Protein AF-A0A6A3M9A7-F1 (afdb_monomer)

Secondary structure (DSSP, 8-state):
-EEE-SS-B-HHHHHHHTT--HHHHHHHTT-S-TTSPBPTTPEEEPPPP-SS--SSTTS----TT----SBSS--SEEEPPTT--HHIIIIIII---HHHHHHHHT--GGGTTSPPPTT-EEE--B-SSEEEEEEEEE--S--HHHHHHHHT--HHHHHHHSTT-----S-TT--PEEEEEEEEEEPP--TTS---S--PPP---

Sequence (205 aa):
MSCVAETITTVSAVATLNNRGICDVARANRMSDPTIPFAADTEVIIPAEVCEPDDTSCFTVVDTATTNFCLMGGPHLYYTQRNDTYRTIALERFNITLESVLTALGVEESQADVELNAGLFIKIPSCYPSQCTLQPYKFTYGTYKDLAEEFGASVGQIIAYNPTYSHSVAGTGDGPVLTLPMDCKALSDNLTDRLFPGQQSTHPK

Organism: NCBI:txid129364

Nearest PDB structures (foldseek):
  4b8v-assembly1_A  TM=5.945E-01  e=5.025E-14  Fulvia fulva
  3jc8-assembly1_Ta  TM=5.169E-01  e=4.670E+00  Myxococcus xanthus DK 1622

pLDDT: mean 89.99, std 15.04, range [32.62, 98.25]

Radius of gyration: 19.61 Å; Cα contacts (8 Å, |Δi|>4): 415; chains: 1; bounding box: 54×43×61 Å

Foldseek 3Di:
DKDFAQAFAALVRVCVVLVAALQQQCFQFQFQASRHTDHGRAIGDDDDDDPDHHHPPQAFDFDQPQAALAFFADDQKFFADFQDFLRCCARGQANHDSVSQCVQQVHDPVRRNPTDDGGDIGTTHHDPPGHWDKDWDFRQTGYLSVLCVVFVHGSRRQCRQVVPGGTASDHHRGGDTGTGTGDRDYDDPPVPPPDPDDDDDDDDD

Structure (mmCIF, N/CA/C/O backbone):
data_AF-A0A6A3M9A7-F1
#
_entry.id   AF-A0A6A3M9A7-F1
#
loop_
_atom_site.group_PDB
_atom_site.id
_atom_site.type_symbol
_atom_site.label_atom_id
_atom_site.label_alt_id
_atom_site.label_comp_id
_atom_site.label_asym_id
_atom_site.label_entity_id
_atom_site.label_seq_id
_atom_site.pdbx_PDB_ins_code
_atom_site.Cartn_x
_atom_site.Cartn_y
_atom_site.Cartn_z
_atom_site.occupancy
_atom_site.B_iso_or_equiv
_atom_site.auth_seq_id
_atom_site.auth_comp_id
_atom_site.auth_asym_id
_atom_site.auth_atom_id
_atom_site.pdbx_PDB_model_num
ATOM 1 N N . MET A 1 1 ? -18.018 -2.630 19.097 1.00 76.62 1 MET A N 1
ATOM 2 C CA . MET A 1 1 ? -18.530 -1.247 19.151 1.00 76.62 1 MET A CA 1
ATOM 3 C C . MET A 1 1 ? -18.234 -0.625 17.799 1.00 76.62 1 MET A C 1
ATOM 5 O O . MET A 1 1 ? -17.142 -0.855 17.288 1.00 76.62 1 MET A O 1
ATOM 9 N N . SER A 1 2 ? -19.176 0.100 17.212 1.00 79.88 2 SER A N 1
ATOM 10 C CA . SER A 1 2 ? -18.980 0.857 15.972 1.00 79.88 2 SER A CA 1
ATOM 11 C C . SER A 1 2 ? -19.557 2.262 16.136 1.00 79.88 2 SER A C 1
ATOM 13 O O . SER A 1 2 ? -20.406 2.487 17.001 1.00 79.88 2 SER A O 1
ATOM 15 N N . CYS A 1 3 ? -19.060 3.215 15.354 1.00 83.06 3 CYS A N 1
ATOM 16 C CA . CYS A 1 3 ? -19.626 4.558 15.237 1.00 83.06 3 CYS A CA 1
ATOM 17 C C . CYS A 1 3 ? -19.848 4.906 13.762 1.00 83.06 3 CYS A C 1
ATOM 19 O O . CYS A 1 3 ? -19.330 4.225 12.885 1.00 83.06 3 CYS A O 1
ATOM 21 N N . VAL A 1 4 ? -20.624 5.951 13.479 1.00 84.56 4 VAL A N 1
ATOM 22 C CA . VAL A 1 4 ? -20.852 6.425 12.108 1.00 84.56 4 VAL A CA 1
ATOM 23 C C . VAL A 1 4 ? -20.089 7.729 11.909 1.00 84.56 4 VAL A C 1
ATOM 25 O O . VAL A 1 4 ? -20.191 8.638 12.733 1.00 84.56 4 VAL A O 1
ATOM 28 N N . ALA A 1 5 ? -19.310 7.822 10.833 1.00 80.75 5 ALA A N 1
ATOM 29 C CA . ALA A 1 5 ? -18.624 9.053 10.462 1.00 80.75 5 ALA A CA 1
ATOM 30 C C . ALA A 1 5 ? -19.633 10.062 9.887 1.00 80.75 5 ALA A C 1
ATOM 32 O O . ALA A 1 5 ? -20.052 9.937 8.744 1.00 80.75 5 ALA A O 1
ATOM 33 N N . GLU A 1 6 ? -20.027 11.078 10.658 1.00 76.69 6 GLU A N 1
ATOM 34 C CA . GLU A 1 6 ? -21.018 12.083 10.213 1.00 76.69 6 GLU A CA 1
ATOM 35 C C . GLU A 1 6 ? -20.519 12.951 9.043 1.00 76.69 6 GLU A C 1
ATOM 37 O O . GLU A 1 6 ? -21.297 13.512 8.275 1.00 76.69 6 GLU A O 1
ATOM 42 N N . THR A 1 7 ? -19.199 13.074 8.902 1.00 88.06 7 THR A N 1
ATOM 43 C CA . THR A 1 7 ? -18.521 13.777 7.808 1.00 88.06 7 THR A CA 1
ATOM 44 C C . THR A 1 7 ? -17.259 13.013 7.416 1.00 88.06 7 THR A C 1
ATOM 46 O O . THR A 1 7 ? -16.828 12.108 8.137 1.00 88.06 7 THR A O 1
ATOM 49 N N . ILE A 1 8 ? -16.637 13.383 6.289 1.00 89.38 8 ILE A N 1
ATOM 50 C CA . ILE A 1 8 ? -15.328 12.835 5.906 1.00 89.38 8 ILE A CA 1
ATOM 51 C C . ILE A 1 8 ? -14.346 13.047 7.064 1.00 89.38 8 ILE A C 1
ATOM 53 O O . ILE A 1 8 ? -14.058 14.184 7.434 1.00 89.38 8 ILE A O 1
ATOM 57 N N . THR A 1 9 ? -13.835 11.951 7.622 1.00 93.25 9 THR A N 1
ATOM 58 C CA . THR A 1 9 ? -13.029 11.963 8.850 1.00 93.25 9 THR A CA 1
ATOM 59 C C . THR A 1 9 ? -11.784 11.103 8.666 1.00 93.25 9 THR A C 1
ATOM 61 O O . THR A 1 9 ? -11.841 10.024 8.078 1.00 93.25 9 THR A O 1
ATOM 64 N N . THR A 1 10 ? -10.635 11.567 9.157 1.00 95.69 10 THR A N 1
ATOM 65 C CA . THR A 1 10 ? -9.387 10.797 9.080 1.00 95.69 10 THR A CA 1
ATOM 66 C C . THR A 1 10 ? -9.365 9.672 10.110 1.00 95.69 10 THR A C 1
ATOM 68 O O . THR A 1 10 ? -9.951 9.782 11.189 1.00 95.69 10 THR A O 1
ATOM 71 N N . VAL A 1 11 ? -8.612 8.610 9.824 1.00 96.19 11 VAL A N 1
ATOM 72 C CA . VAL A 1 11 ? -8.391 7.517 10.785 1.00 96.19 11 VAL A CA 1
ATOM 73 C C . VAL A 1 11 ? -7.784 8.045 12.088 1.00 96.19 11 VAL A C 1
ATOM 75 O O . VAL A 1 11 ? -8.215 7.654 13.169 1.00 96.19 11 VAL A O 1
ATOM 78 N N . SER A 1 12 ? -6.862 9.010 11.998 1.00 97.00 12 SER A N 1
ATOM 79 C CA . SER A 1 12 ? -6.254 9.666 13.161 1.00 97.00 12 SER A CA 1
ATOM 80 C C . SER A 1 12 ? -7.246 10.426 14.040 1.00 97.00 12 SER A C 1
ATOM 82 O O . SER A 1 12 ? -7.134 10.382 15.266 1.00 97.00 12 SER A O 1
ATOM 84 N N . ALA A 1 13 ? -8.248 11.081 13.447 1.00 96.56 13 ALA A N 1
ATOM 85 C CA . ALA A 1 13 ? -9.290 11.768 14.201 1.00 96.56 13 ALA A CA 1
ATOM 86 C C . ALA A 1 13 ? -10.205 10.765 14.917 1.00 96.56 13 ALA A C 1
ATOM 88 O O . ALA A 1 13 ? -10.515 10.957 16.093 1.00 96.56 13 ALA A O 1
ATOM 89 N N . VAL A 1 14 ? -10.576 9.663 14.250 1.00 95.88 14 VAL A N 1
ATOM 90 C CA . VAL A 1 14 ? -11.351 8.578 14.876 1.00 95.88 14 VAL A CA 1
ATOM 91 C C . VAL A 1 14 ? -10.579 7.953 16.038 1.00 95.88 14 VAL A C 1
ATOM 93 O O . VAL A 1 14 ? -11.141 7.777 17.120 1.00 95.88 14 VAL A O 1
ATOM 96 N N . ALA A 1 15 ? -9.302 7.642 15.827 1.00 96.69 15 ALA A N 1
ATOM 97 C CA . ALA A 1 15 ? -8.417 7.058 16.828 1.00 96.69 15 ALA A CA 1
ATOM 98 C C . ALA A 1 15 ? -8.309 7.960 18.070 1.00 96.69 15 ALA A C 1
ATOM 100 O O . ALA A 1 15 ? -8.620 7.525 19.179 1.00 96.69 15 ALA A O 1
ATOM 101 N N . THR A 1 16 ? -8.018 9.250 17.868 1.00 95.62 16 THR A N 1
ATOM 102 C CA . THR A 1 16 ? -7.937 10.258 18.941 1.00 95.62 16 THR A CA 1
ATOM 103 C C . THR A 1 16 ? -9.249 10.381 19.719 1.00 95.62 16 THR A C 1
ATOM 105 O O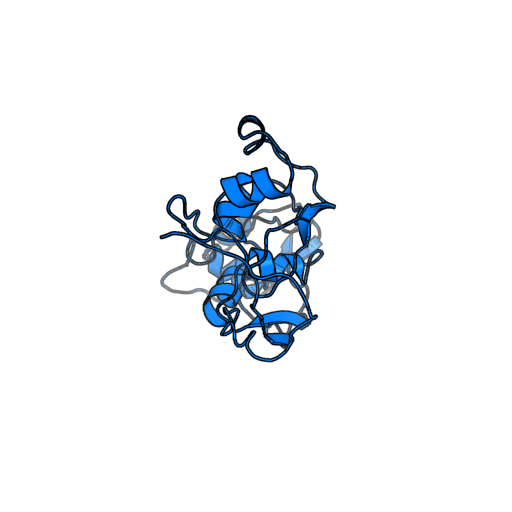 . THR A 1 16 ? -9.243 10.339 20.947 1.00 95.62 16 THR A O 1
ATOM 108 N N . LEU A 1 17 ? -10.387 10.498 19.022 1.00 94.75 17 LEU A N 1
ATOM 109 C CA . LEU A 1 17 ? -11.699 10.672 19.657 1.00 94.75 17 LEU A CA 1
ATOM 110 C C . LEU A 1 17 ? -12.082 9.481 20.547 1.00 94.75 17 LEU A C 1
ATOM 112 O O . LEU A 1 17 ? -12.779 9.652 21.545 1.00 94.75 17 LEU A O 1
ATOM 116 N N . ASN A 1 18 ? -11.626 8.281 20.187 1.00 94.19 18 ASN A N 1
ATOM 117 C CA . ASN A 1 18 ? -11.968 7.040 20.874 1.00 94.19 18 ASN A CA 1
ATOM 118 C C . ASN A 1 18 ? -10.839 6.507 21.769 1.00 94.19 18 ASN A C 1
ATOM 120 O O . ASN A 1 18 ? -10.973 5.402 22.291 1.00 94.19 18 ASN A O 1
ATOM 124 N N . ASN A 1 19 ? -9.747 7.259 21.951 1.00 94.62 19 ASN A N 1
ATOM 125 C CA . ASN A 1 19 ? -8.558 6.820 22.685 1.00 94.62 19 ASN A CA 1
ATOM 126 C C . ASN A 1 19 ? -8.043 5.451 22.187 1.00 94.62 19 ASN A C 1
ATOM 128 O O . ASN A 1 19 ? -7.979 4.476 22.940 1.00 94.62 19 ASN A O 1
ATOM 132 N N . ARG A 1 20 ? -7.788 5.345 20.879 1.00 96.88 20 ARG A N 1
ATOM 133 C CA . ARG A 1 20 ? -7.249 4.157 20.190 1.00 96.88 20 ARG A CA 1
ATOM 134 C C . ARG A 1 20 ? -6.029 4.532 19.361 1.00 96.88 20 ARG A C 1
ATOM 136 O O . ARG A 1 20 ? -5.857 5.706 19.052 1.00 96.88 20 ARG A O 1
ATOM 143 N N . GLY A 1 21 ? -5.240 3.532 18.970 1.00 98.00 21 GLY A N 1
ATOM 144 C CA . GLY A 1 21 ? -4.129 3.719 18.045 1.00 98.00 21 GLY A CA 1
ATOM 145 C C . GLY A 1 21 ? -4.622 3.822 16.605 1.00 98.00 21 GLY A C 1
ATOM 146 O O . GLY A 1 21 ? -5.607 3.176 16.228 1.00 98.00 21 GLY A O 1
ATOM 147 N N . ILE A 1 22 ? -3.954 4.627 15.780 1.00 98.25 22 ILE A N 1
ATOM 148 C CA . ILE A 1 22 ? -4.294 4.801 14.358 1.00 98.25 22 ILE A CA 1
ATOM 149 C C . ILE A 1 22 ? -4.311 3.452 13.636 1.00 98.25 22 ILE A C 1
ATOM 151 O O . ILE A 1 22 ? -5.256 3.136 12.909 1.00 98.25 22 ILE A O 1
ATOM 155 N N . CYS A 1 23 ? -3.286 2.637 13.862 1.00 98.25 23 CYS A N 1
ATOM 156 C CA . CYS A 1 23 ? -3.154 1.334 13.236 1.00 98.25 23 CYS A CA 1
ATOM 157 C C . CYS A 1 23 ? -4.117 0.306 13.817 1.00 98.25 23 CYS A C 1
ATOM 159 O O . CYS A 1 23 ? -4.587 -0.556 13.078 1.00 98.25 23 CYS A O 1
ATOM 161 N N . ASP A 1 24 ? -4.504 0.429 15.085 1.00 98.00 24 ASP A N 1
ATOM 162 C CA . ASP A 1 24 ? -5.556 -0.414 15.657 1.00 98.00 24 ASP A CA 1
ATOM 163 C C . ASP A 1 24 ? -6.894 -0.174 14.944 1.00 98.00 24 ASP A C 1
ATOM 165 O O . ASP A 1 24 ? -7.584 -1.122 14.553 1.00 98.00 24 ASP A O 1
ATOM 169 N N . VAL A 1 25 ? -7.250 1.097 14.713 1.00 97.50 25 VAL A N 1
ATOM 170 C CA . VAL A 1 25 ? -8.459 1.454 13.956 1.00 97.50 25 VAL A CA 1
ATOM 171 C C . VAL A 1 25 ? -8.339 1.001 12.501 1.00 97.50 25 VAL A C 1
ATOM 173 O O . VAL A 1 25 ? -9.265 0.373 11.982 1.00 97.50 25 VAL A O 1
ATOM 176 N N . ALA A 1 26 ? -7.207 1.257 11.841 1.00 97.94 26 ALA A N 1
ATOM 177 C CA . ALA A 1 26 ? -7.006 0.869 10.446 1.00 97.94 26 ALA A CA 1
ATOM 178 C C . ALA A 1 26 ? -7.138 -0.650 10.242 1.00 97.94 26 ALA A C 1
ATOM 180 O O . ALA A 1 26 ? -7.829 -1.097 9.321 1.00 97.94 26 ALA A O 1
ATOM 181 N N . ARG A 1 27 ? -6.554 -1.454 11.139 1.00 97.69 27 ARG A N 1
ATOM 182 C CA . ARG A 1 27 ? -6.622 -2.921 11.076 1.00 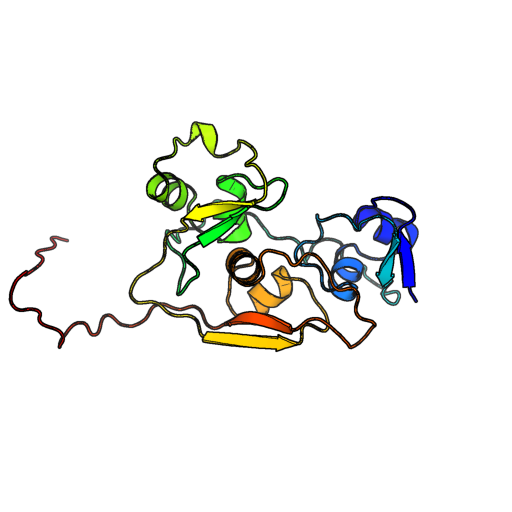97.69 27 ARG A CA 1
ATOM 183 C C . ARG A 1 27 ? -8.017 -3.466 11.326 1.00 97.69 27 ARG A C 1
ATOM 185 O O . ARG A 1 27 ? -8.457 -4.370 10.612 1.00 97.69 27 ARG A O 1
ATOM 192 N N . ALA A 1 28 ? -8.733 -2.902 12.299 1.00 96.69 28 ALA A N 1
ATOM 193 C CA . ALA A 1 28 ? -10.113 -3.285 12.584 1.00 96.69 28 ALA A CA 1
ATOM 194 C C . ALA A 1 28 ? -11.045 -3.019 11.390 1.00 96.69 28 ALA A C 1
ATOM 196 O O . ALA A 1 28 ? -11.986 -3.776 11.157 1.00 96.69 28 ALA A O 1
ATOM 197 N N . ASN A 1 29 ? -10.753 -1.979 10.603 1.00 97.31 29 ASN A N 1
ATOM 198 C CA . ASN A 1 29 ? -11.523 -1.598 9.418 1.00 97.31 29 ASN A CA 1
ATOM 199 C C . ASN A 1 29 ? -10.977 -2.193 8.109 1.00 97.31 29 ASN A C 1
ATOM 201 O O . ASN A 1 29 ? -11.541 -1.941 7.041 1.00 97.31 29 ASN A O 1
ATOM 205 N N . ARG A 1 30 ? -9.939 -3.042 8.178 1.00 97.31 30 ARG A N 1
ATOM 206 C CA . ARG A 1 30 ? -9.326 -3.704 7.015 1.00 97.31 30 ARG A CA 1
ATOM 207 C C . ARG A 1 30 ? -8.888 -2.708 5.942 1.00 97.31 30 ARG A C 1
ATOM 209 O O . ARG A 1 30 ? -9.198 -2.887 4.767 1.00 97.31 30 ARG A O 1
ATOM 216 N N . MET A 1 31 ? -8.256 -1.608 6.330 1.00 96.50 31 MET A N 1
ATOM 217 C CA . MET A 1 31 ? -7.949 -0.525 5.391 1.00 96.50 31 MET A CA 1
ATOM 218 C C . MET A 1 31 ? -6.812 -0.899 4.437 1.00 96.50 31 MET A C 1
ATOM 220 O O . MET A 1 31 ? -5.846 -1.547 4.835 1.00 96.50 31 MET A O 1
ATOM 224 N N . SER A 1 32 ? -6.895 -0.475 3.177 1.00 95.81 32 SER A N 1
ATOM 225 C CA . SER A 1 32 ? -5.756 -0.584 2.262 1.00 95.81 32 SER A CA 1
ATOM 226 C C . SER A 1 32 ? -4.614 0.330 2.691 1.00 95.81 32 SER A C 1
ATOM 228 O O . SER A 1 32 ? -3.458 -0.073 2.640 1.00 95.81 32 SER A O 1
ATOM 230 N N . ASP A 1 33 ? -4.935 1.529 3.171 1.00 94.31 33 ASP A N 1
ATOM 231 C CA . ASP A 1 33 ? -3.967 2.520 3.625 1.00 94.31 33 ASP A CA 1
ATOM 232 C C . ASP A 1 33 ? -4.584 3.375 4.752 1.00 94.31 33 ASP A C 1
ATOM 234 O O . ASP A 1 33 ? -5.690 3.898 4.573 1.00 94.31 33 ASP A O 1
ATOM 238 N N . PRO A 1 34 ? -3.910 3.531 5.910 1.00 95.00 34 PRO A N 1
ATOM 239 C CA . PRO A 1 34 ? -4.400 4.340 7.032 1.00 95.00 34 PRO A CA 1
ATOM 240 C C . PRO A 1 34 ? -4.535 5.845 6.725 1.00 95.00 34 PRO A C 1
ATOM 242 O O . PRO A 1 34 ? -5.169 6.572 7.490 1.00 95.00 34 PRO A O 1
ATOM 245 N N . THR A 1 35 ? -3.961 6.339 5.625 1.00 93.19 35 THR A N 1
ATOM 246 C CA . THR A 1 35 ? -4.090 7.739 5.183 1.00 93.19 35 THR A CA 1
ATOM 247 C C . THR A 1 35 ? -5.407 8.024 4.458 1.00 93.19 35 THR A C 1
ATOM 249 O O . THR A 1 35 ? -5.794 9.189 4.320 1.00 93.19 35 THR A O 1
ATOM 252 N N . ILE A 1 36 ? -6.129 6.989 4.014 1.00 92.69 36 ILE A N 1
ATOM 253 C CA . ILE A 1 36 ? -7.420 7.155 3.345 1.00 92.69 36 ILE A CA 1
ATOM 254 C C . ILE A 1 36 ? -8.469 7.558 4.392 1.00 92.69 36 ILE A C 1
ATOM 256 O O . ILE A 1 36 ? -8.660 6.840 5.371 1.00 92.69 36 ILE A O 1
ATOM 260 N N . PRO A 1 37 ? -9.184 8.683 4.220 1.00 93.31 37 PRO A N 1
ATOM 261 C CA . PRO A 1 37 ? -10.233 9.064 5.154 1.00 93.31 37 PRO A CA 1
ATOM 262 C C . PRO A 1 37 ? -11.471 8.173 4.997 1.00 93.31 37 PRO A C 1
ATOM 264 O O . PRO A 1 37 ? -11.787 7.710 3.898 1.00 93.31 37 PRO A O 1
ATOM 267 N N . PHE A 1 38 ? -12.222 8.008 6.084 1.00 93.44 38 PHE A N 1
ATOM 268 C CA . PHE A 1 38 ? -13.569 7.454 6.021 1.00 93.44 38 PHE A CA 1
ATOM 269 C C . PHE A 1 38 ? -14.490 8.438 5.300 1.00 93.44 38 PHE A C 1
ATOM 271 O O . PHE A 1 38 ? -14.395 9.654 5.498 1.00 93.44 38 PHE A O 1
ATOM 278 N N . ALA A 1 39 ? -15.370 7.914 4.448 1.00 91.12 39 ALA A N 1
ATOM 279 C CA . ALA A 1 39 ? -16.407 8.723 3.829 1.00 91.12 39 ALA A CA 1
ATOM 280 C C . ALA A 1 39 ? -17.465 9.115 4.873 1.00 91.12 39 ALA A C 1
ATOM 282 O O . ALA A 1 39 ? -17.532 8.541 5.961 1.00 91.12 39 ALA A O 1
ATOM 283 N N . ALA A 1 40 ? -18.296 10.101 4.534 1.00 88.88 40 ALA A N 1
ATOM 284 C CA . ALA A 1 40 ? -19.490 10.367 5.325 1.00 88.88 40 ALA A CA 1
ATOM 285 C C . ALA A 1 40 ? -20.404 9.129 5.327 1.00 88.88 40 ALA A C 1
ATOM 287 O O . ALA A 1 40 ? -20.448 8.381 4.349 1.00 88.88 40 ALA A O 1
ATOM 288 N N . ASP A 1 41 ? -21.105 8.928 6.436 1.00 87.62 41 ASP A N 1
ATOM 289 C CA . ASP A 1 41 ? -22.013 7.816 6.714 1.00 87.62 41 ASP A CA 1
ATOM 290 C C . ASP A 1 41 ? -21.351 6.423 6.725 1.00 87.62 41 ASP A C 1
ATOM 292 O O . ASP A 1 41 ? -22.038 5.401 6.749 1.00 87.62 41 ASP A O 1
ATOM 296 N N . THR A 1 42 ? -20.015 6.349 6.756 1.00 89.75 42 THR A N 1
ATOM 297 C CA . THR A 1 42 ? -19.297 5.084 6.949 1.00 89.75 42 THR A CA 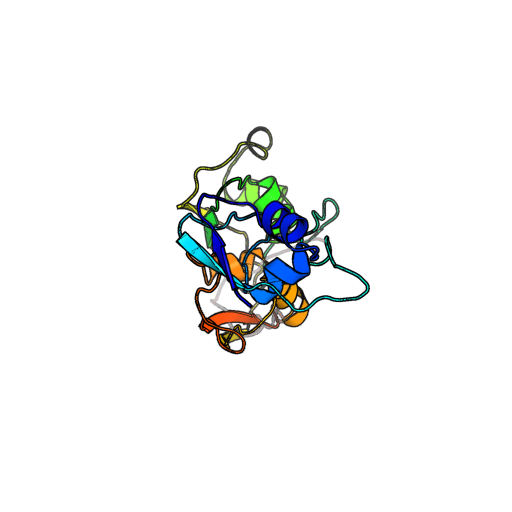1
ATOM 298 C C . THR A 1 42 ? -19.449 4.603 8.392 1.00 89.75 42 THR A C 1
ATOM 300 O O . THR A 1 42 ? -19.124 5.330 9.333 1.00 89.75 42 THR A O 1
ATOM 303 N N . GLU A 1 43 ? -19.883 3.353 8.575 1.00 92.06 43 GLU A N 1
ATOM 304 C CA . GLU A 1 43 ? -19.772 2.663 9.860 1.00 92.06 43 GLU A CA 1
ATOM 305 C C . GLU A 1 43 ? -18.310 2.269 10.104 1.00 92.06 43 GLU A C 1
ATOM 307 O O . GLU A 1 43 ? -17.727 1.475 9.366 1.00 92.06 43 GLU A O 1
ATOM 312 N N . VAL A 1 44 ? -17.717 2.841 11.147 1.00 94.75 44 VAL A N 1
ATOM 313 C CA . VAL A 1 44 ? -16.333 2.618 11.549 1.00 94.75 44 VAL A CA 1
ATOM 314 C C . VAL A 1 44 ? -16.302 1.693 12.754 1.00 94.75 44 VAL A C 1
ATOM 316 O O . VAL A 1 44 ? -16.908 1.958 13.797 1.00 94.75 44 VAL A O 1
ATOM 319 N N . ILE A 1 45 ? -15.556 0.602 12.633 1.00 95.69 45 ILE A N 1
ATOM 320 C CA . ILE A 1 45 ? -15.310 -0.314 13.740 1.00 95.69 45 ILE A CA 1
ATOM 321 C C . ILE A 1 45 ? -14.287 0.310 14.677 1.00 95.69 45 ILE A C 1
ATOM 323 O O . ILE A 1 45 ? -13.172 0.642 14.270 1.00 95.69 45 ILE A O 1
ATOM 327 N N . ILE A 1 46 ? -14.657 0.409 15.953 1.00 95.81 46 ILE A N 1
ATOM 328 C CA . ILE A 1 46 ? -13.756 0.853 17.010 1.00 95.81 46 ILE A CA 1
ATOM 329 C C . ILE A 1 46 ? -13.216 -0.389 17.728 1.00 95.81 46 ILE A C 1
ATOM 331 O O . ILE A 1 46 ? -14.008 -1.135 18.322 1.00 95.81 46 ILE A O 1
ATOM 335 N N . PRO A 1 47 ? -11.895 -0.648 17.670 1.00 94.88 47 PRO A N 1
ATOM 336 C CA . PRO A 1 47 ? -11.297 -1.797 18.337 1.00 94.88 47 PRO A CA 1
ATOM 337 C C . PRO A 1 47 ? -11.440 -1.696 19.860 1.00 94.88 47 PRO A C 1
ATOM 339 O O . PRO A 1 47 ? -11.719 -0.633 20.429 1.00 94.88 47 PRO A O 1
ATOM 342 N N . ALA A 1 48 ? -11.250 -2.830 20.535 1.00 93.31 48 ALA A N 1
ATOM 343 C CA . ALA A 1 48 ? -11.130 -2.845 21.987 1.00 93.31 48 ALA A CA 1
ATOM 344 C C . ALA A 1 48 ? -9.927 -1.999 22.438 1.00 93.31 48 ALA A C 1
ATOM 346 O O . ALA A 1 48 ? -8.983 -1.790 21.681 1.00 93.31 48 ALA A O 1
ATOM 347 N N . GLU A 1 49 ? -9.989 -1.491 23.665 1.00 92.94 49 GLU A N 1
ATOM 348 C CA . GLU A 1 49 ? -8.871 -0.758 24.256 1.00 92.94 49 GLU A CA 1
ATOM 349 C C . GLU A 1 49 ? -7.690 -1.696 24.514 1.00 92.94 49 GLU A C 1
ATOM 351 O O . GLU A 1 49 ? -7.872 -2.844 24.928 1.00 92.94 49 GLU A O 1
ATOM 356 N N . VAL A 1 50 ? -6.487 -1.188 24.268 1.00 92.81 50 VAL A N 1
ATOM 357 C CA . VAL A 1 50 ? -5.215 -1.877 24.486 1.00 92.81 50 VAL A CA 1
ATOM 358 C C . VAL A 1 50 ? -4.328 -1.003 25.366 1.00 92.81 50 VAL A C 1
ATOM 360 O O . VAL A 1 50 ? -4.493 0.214 25.394 1.00 92.81 50 VAL A O 1
ATOM 363 N N . CYS A 1 51 ? -3.391 -1.615 26.093 1.00 94.00 51 CYS A N 1
ATOM 364 C CA . CYS A 1 51 ? -2.479 -0.872 26.968 1.00 94.00 51 CYS A CA 1
ATOM 365 C C . CYS A 1 51 ? -1.524 0.036 26.183 1.00 94.00 51 CYS A C 1
ATOM 367 O O . CYS A 1 51 ? -1.194 1.117 26.654 1.00 94.00 51 CYS A O 1
ATOM 369 N N . GLU A 1 52 ? -1.102 -0.416 25.001 1.00 95.62 52 GLU A N 1
ATOM 370 C CA . GLU A 1 52 ? -0.136 0.267 24.141 1.00 95.62 52 GLU A CA 1
ATOM 371 C C . GLU A 1 52 ? -0.767 0.458 22.754 1.00 95.62 52 GLU A C 1
ATOM 373 O O . GLU A 1 52 ? -0.712 -0.459 21.930 1.00 95.62 52 GLU A O 1
ATOM 378 N N . PRO A 1 53 ? -1.441 1.596 22.514 1.00 96.69 53 PRO A N 1
ATOM 379 C CA . PRO A 1 53 ? -1.994 1.931 21.207 1.00 96.69 53 PRO A CA 1
ATOM 380 C C . PRO A 1 53 ? -0.912 2.002 20.125 1.00 96.69 53 PRO A C 1
ATOM 382 O O . PRO A 1 53 ? 0.147 2.594 20.340 1.00 96.69 53 PRO A O 1
ATOM 385 N N . ASP A 1 54 ? -1.180 1.435 18.949 1.00 98.00 54 ASP A N 1
ATOM 386 C CA . ASP A 1 54 ? -0.253 1.503 17.816 1.00 98.00 54 ASP A CA 1
ATOM 387 C C . ASP A 1 54 ? -0.667 2.584 16.816 1.00 98.00 54 ASP A C 1
ATOM 389 O O . ASP A 1 54 ? -1.708 2.490 16.163 1.00 98.00 54 ASP A O 1
ATOM 393 N N . ASP A 1 55 ? 0.193 3.586 16.655 1.00 97.75 55 ASP A N 1
ATOM 394 C CA . ASP A 1 55 ? -0.033 4.720 15.760 1.00 97.75 55 ASP A CA 1
ATOM 395 C C . ASP A 1 55 ? 0.770 4.672 14.458 1.00 97.75 55 ASP A C 1
ATOM 397 O O . ASP A 1 55 ? 0.600 5.556 13.621 1.00 97.75 55 ASP A O 1
ATOM 401 N N . THR A 1 56 ? 1.667 3.696 14.265 1.00 97.00 56 THR A N 1
ATOM 402 C CA . THR A 1 56 ? 2.690 3.807 13.203 1.00 97.00 56 THR A CA 1
ATOM 403 C C . THR A 1 56 ? 2.975 2.534 12.419 1.00 97.00 56 THR A C 1
ATOM 405 O O . THR A 1 56 ? 3.358 2.626 11.254 1.00 97.00 56 THR A O 1
ATOM 408 N N . SER A 1 57 ? 2.787 1.339 12.983 1.00 97.00 57 SER A N 1
ATOM 409 C CA . SER A 1 57 ? 3.355 0.129 12.364 1.00 97.00 57 SER A CA 1
ATOM 410 C C . SER A 1 57 ? 2.637 -0.349 11.090 1.00 97.00 57 SER A C 1
ATOM 412 O O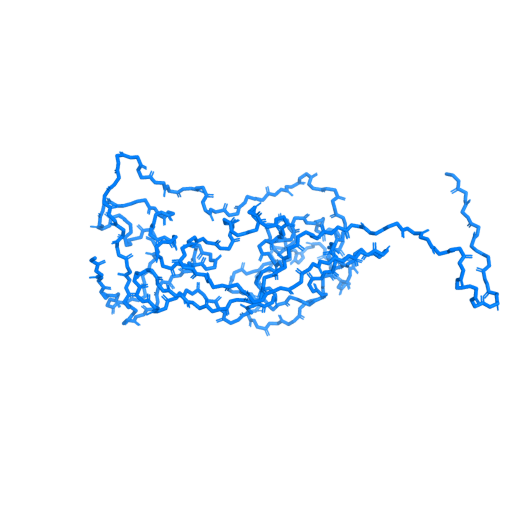 . SER A 1 57 ? 3.148 -1.211 10.374 1.00 97.00 57 SER A O 1
ATOM 414 N N . CYS A 1 58 ? 1.461 0.208 10.799 1.00 97.12 58 CYS A N 1
ATOM 415 C CA . CYS A 1 58 ? 0.659 -0.056 9.604 1.00 97.12 58 CYS A CA 1
ATOM 416 C C . CYS A 1 58 ? 0.945 0.903 8.437 1.00 97.12 58 CYS A C 1
ATOM 418 O O . CYS A 1 58 ? 0.377 0.729 7.359 1.00 97.12 58 CYS A O 1
ATOM 420 N N . PHE A 1 59 ? 1.787 1.920 8.637 1.00 95.38 59 PHE A N 1
ATOM 421 C CA . PHE A 1 59 ? 2.192 2.821 7.564 1.00 95.38 59 PHE A CA 1
ATOM 422 C C . PHE A 1 59 ? 3.315 2.194 6.739 1.00 95.38 59 PHE A C 1
ATOM 424 O O . PHE A 1 59 ? 4.216 1.537 7.265 1.00 95.38 59 PHE A O 1
ATOM 431 N N . THR A 1 60 ? 3.263 2.411 5.430 1.00 91.62 60 THR A N 1
ATOM 432 C CA . THR A 1 60 ? 4.378 2.112 4.537 1.00 91.62 60 THR A CA 1
ATOM 433 C C . THR A 1 60 ? 5.567 3.014 4.848 1.00 91.62 60 THR A C 1
ATOM 435 O O . THR A 1 60 ? 5.413 4.178 5.216 1.00 91.62 60 THR A O 1
ATOM 438 N N . VAL A 1 61 ? 6.774 2.466 4.712 1.00 88.62 61 VAL A N 1
ATOM 439 C CA . VAL A 1 61 ? 8.025 3.203 4.910 1.00 88.62 61 VAL A CA 1
ATOM 440 C C . VAL A 1 61 ? 8.669 3.421 3.550 1.00 88.62 61 VAL A C 1
ATOM 442 O O . VAL A 1 61 ? 8.788 2.488 2.759 1.00 88.62 61 VAL A O 1
ATOM 445 N N . VAL A 1 62 ? 9.094 4.654 3.283 1.00 91.88 62 VAL A N 1
ATOM 446 C CA . VAL A 1 62 ? 9.813 4.998 2.054 1.00 91.88 62 VAL A CA 1
ATOM 447 C C . VAL A 1 62 ? 11.241 4.459 2.134 1.00 91.88 62 VAL A C 1
ATOM 449 O O . VAL A 1 62 ? 12.040 4.937 2.943 1.00 91.88 62 VAL A O 1
ATOM 452 N N . ASP A 1 63 ? 11.585 3.513 1.262 1.00 91.06 63 ASP A N 1
ATOM 453 C CA . ASP A 1 63 ? 12.958 3.025 1.120 1.00 91.06 63 ASP A CA 1
ATOM 454 C C . ASP A 1 63 ? 13.684 3.774 -0.005 1.00 91.06 63 ASP A C 1
ATOM 456 O O . ASP A 1 63 ? 13.614 3.427 -1.184 1.00 91.06 63 ASP A O 1
ATOM 460 N N . THR A 1 64 ? 14.406 4.833 0.366 1.00 91.19 64 THR A N 1
ATOM 461 C CA . THR A 1 64 ? 15.223 5.614 -0.583 1.00 91.19 64 THR A CA 1
ATOM 462 C C . THR A 1 64 ? 16.520 4.915 -1.002 1.00 91.19 64 THR A C 1
ATOM 464 O O . THR A 1 64 ? 17.194 5.397 -1.910 1.00 91.19 64 THR A O 1
ATOM 467 N N . ALA A 1 65 ? 16.873 3.795 -0.364 1.00 92.56 65 ALA A N 1
ATOM 468 C CA . ALA A 1 65 ? 18.087 3.029 -0.627 1.00 92.56 65 ALA A CA 1
ATOM 469 C C . ALA A 1 65 ? 17.815 1.720 -1.389 1.00 92.56 65 ALA A C 1
ATOM 471 O O . ALA A 1 65 ? 18.748 0.944 -1.623 1.00 92.56 65 ALA A O 1
ATOM 472 N N . THR A 1 66 ? 16.564 1.470 -1.787 1.00 94.38 66 THR A N 1
ATOM 473 C CA . THR A 1 66 ? 16.194 0.274 -2.544 1.00 94.38 66 THR A CA 1
ATOM 474 C C . THR A 1 66 ? 17.003 0.150 -3.832 1.00 94.38 66 THR A C 1
ATOM 476 O O . THR A 1 66 ? 17.259 1.126 -4.539 1.00 94.38 66 THR A O 1
ATOM 479 N N . THR A 1 67 ? 17.407 -1.078 -4.150 1.00 94.81 67 THR A N 1
ATOM 480 C CA . THR A 1 67 ? 18.155 -1.413 -5.375 1.00 94.81 67 THR A CA 1
ATOM 481 C C . THR A 1 67 ? 17.336 -2.269 -6.341 1.00 94.81 67 THR A C 1
ATOM 483 O O . THR A 1 67 ? 17.797 -2.586 -7.439 1.00 94.81 67 THR A O 1
ATOM 486 N N . ASN A 1 68 ? 16.103 -2.621 -5.968 1.00 94.62 68 ASN A N 1
ATOM 487 C CA . ASN A 1 68 ? 15.199 -3.372 -6.830 1.00 94.62 68 ASN A CA 1
ATOM 488 C C . ASN A 1 68 ? 14.770 -2.481 -7.998 1.00 94.62 68 ASN A C 1
ATOM 490 O O . ASN A 1 68 ? 14.141 -1.455 -7.795 1.0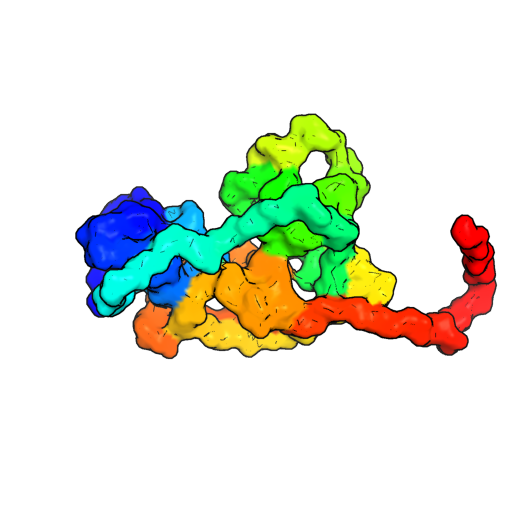0 94.62 68 ASN A O 1
ATOM 494 N N . PHE A 1 69 ? 15.073 -2.853 -9.235 1.00 95.50 69 PHE A N 1
ATOM 495 C CA . PHE A 1 69 ? 14.716 -2.056 -10.421 1.00 95.50 69 PHE A CA 1
ATOM 496 C C . PHE A 1 69 ? 13.483 -2.602 -11.159 1.00 95.50 69 PHE A C 1
ATOM 498 O O . PHE A 1 69 ? 13.110 -2.115 -12.225 1.00 95.50 69 PHE A O 1
ATOM 505 N N . CYS A 1 70 ? 12.876 -3.669 -10.645 1.00 95.19 70 CYS A N 1
ATOM 506 C CA . CYS A 1 70 ? 11.717 -4.305 -11.246 1.00 95.19 70 CYS A CA 1
ATOM 507 C C . CYS A 1 70 ? 10.915 -5.086 -10.204 1.00 95.19 70 CYS A C 1
ATOM 509 O O . CYS A 1 70 ? 11.425 -5.483 -9.158 1.00 95.19 70 CYS A O 1
ATOM 511 N N . LEU A 1 71 ? 9.646 -5.316 -10.520 1.00 95.69 71 LEU A N 1
ATOM 512 C CA . LEU A 1 71 ? 8.700 -6.054 -9.704 1.00 95.69 71 LEU A CA 1
ATOM 513 C C . LEU A 1 71 ? 8.753 -7.558 -10.003 1.00 95.69 71 LEU A C 1
ATOM 515 O O . LEU A 1 71 ? 8.662 -7.970 -11.161 1.00 95.69 71 LEU A O 1
ATOM 519 N N . MET A 1 72 ? 8.842 -8.395 -8.970 1.00 95.56 72 MET A N 1
ATOM 520 C CA . MET A 1 72 ? 8.747 -9.848 -9.138 1.00 95.56 72 MET A CA 1
ATOM 521 C C . MET A 1 72 ? 7.296 -10.270 -9.399 1.00 95.56 72 MET A C 1
ATOM 523 O O . MET A 1 72 ? 6.378 -9.878 -8.682 1.00 95.56 72 MET A O 1
ATOM 527 N N . GLY A 1 73 ? 7.090 -11.084 -10.432 1.00 93.44 73 GLY A N 1
ATOM 528 C CA . GLY A 1 73 ? 5.792 -11.553 -10.901 1.00 93.44 73 GLY A CA 1
ATOM 529 C C . GLY A 1 73 ? 4.988 -10.445 -11.576 1.00 93.44 73 GLY A C 1
ATOM 530 O O . GLY A 1 73 ? 5.090 -10.235 -12.782 1.00 93.44 73 GLY A O 1
ATOM 531 N N . GLY A 1 74 ? 4.157 -9.743 -10.811 1.00 90.88 74 GLY A N 1
ATOM 532 C CA . GLY A 1 74 ? 3.259 -8.723 -11.345 1.00 90.88 74 GLY A CA 1
ATOM 533 C C . GLY A 1 74 ? 2.333 -8.114 -10.289 1.00 90.88 74 GLY A C 1
ATOM 534 O O . GLY A 1 74 ? 2.464 -8.439 -9.106 1.00 90.88 74 GLY A O 1
ATOM 535 N N . PRO A 1 75 ? 1.387 -7.256 -10.706 1.00 93.12 75 PRO A N 1
ATOM 536 C CA . PRO A 1 75 ? 1.028 -6.967 -12.096 1.00 93.12 75 PRO A CA 1
ATOM 537 C C . PRO A 1 75 ? 1.883 -5.838 -12.704 1.00 93.12 75 PRO A C 1
ATOM 539 O O . PRO A 1 75 ? 2.544 -5.090 -11.996 1.00 93.12 75 PRO A O 1
ATOM 542 N N . HIS A 1 76 ? 1.854 -5.703 -14.035 1.00 91.69 76 HIS A N 1
ATOM 543 C CA . HIS A 1 76 ? 2.627 -4.691 -14.789 1.00 91.69 76 HIS A CA 1
ATOM 544 C C . HIS A 1 76 ? 1.937 -3.326 -14.909 1.00 91.69 76 HIS A C 1
ATOM 546 O O . HIS A 1 76 ? 2.449 -2.415 -15.560 1.00 91.69 76 HIS A O 1
ATOM 552 N N . LEU A 1 77 ? 0.751 -3.205 -14.317 1.00 93.62 77 LEU A N 1
ATOM 553 C CA . LEU A 1 77 ? -0.097 -2.024 -14.356 1.00 93.62 77 LEU A CA 1
ATOM 554 C C . LEU A 1 77 ? -0.482 -1.648 -12.935 1.00 93.62 77 LEU A C 1
ATOM 556 O O . LEU A 1 77 ? -0.888 -2.509 -12.159 1.00 93.62 77 LEU A O 1
ATOM 560 N N . TYR A 1 78 ? -0.403 -0.362 -12.632 1.00 96.12 78 TYR A N 1
ATOM 561 C CA . TYR A 1 78 ? -0.884 0.210 -11.387 1.00 96.12 78 TYR A CA 1
ATOM 562 C C . TYR A 1 78 ? -1.931 1.278 -11.690 1.00 96.12 78 TYR A C 1
ATOM 564 O O . TYR A 1 78 ? -1.779 2.057 -12.631 1.00 96.12 78 TYR A O 1
ATOM 572 N N . TYR A 1 79 ? -3.007 1.277 -10.908 1.00 94.62 79 TYR A N 1
ATOM 573 C CA . TYR A 1 79 ? -4.085 2.254 -10.992 1.00 94.62 79 TYR A CA 1
ATOM 574 C C . TYR A 1 79 ? -3.857 3.312 -9.914 1.00 94.62 79 TYR A C 1
ATOM 576 O O . TYR A 1 79 ? -3.924 2.990 -8.724 1.00 94.62 79 TYR A O 1
ATOM 584 N N . THR A 1 80 ? -3.549 4.541 -10.330 1.00 94.38 80 THR A N 1
ATOM 585 C CA . THR A 1 80 ? -3.159 5.618 -9.414 1.00 94.38 80 THR A CA 1
ATOM 586 C C . THR A 1 80 ? -4.262 5.931 -8.411 1.00 94.38 80 THR A C 1
ATOM 588 O O . THR A 1 80 ? -5.445 6.035 -8.746 1.00 94.38 80 THR A O 1
ATOM 591 N N . GLN A 1 81 ? -3.854 6.092 -7.163 1.00 91.44 81 GLN A N 1
ATOM 592 C CA . GLN A 1 81 ? -4.672 6.488 -6.032 1.00 91.44 81 GLN A CA 1
ATOM 593 C C . GLN A 1 81 ? -4.511 7.991 -5.774 1.00 91.44 81 GLN A C 1
ATOM 595 O O . GLN A 1 81 ? -3.703 8.681 -6.397 1.00 91.44 81 GLN A O 1
ATOM 600 N N . ARG A 1 82 ? -5.328 8.528 -4.866 1.00 89.00 82 ARG A N 1
ATOM 601 C CA . ARG A 1 82 ? -5.220 9.929 -4.440 1.00 89.00 82 ARG A CA 1
ATOM 602 C C . ARG A 1 82 ? -3.842 10.184 -3.813 1.00 89.00 82 ARG A C 1
ATOM 604 O O . ARG A 1 82 ? -3.382 9.351 -3.040 1.00 89.00 82 ARG A O 1
ATOM 611 N N . ASN A 1 83 ? -3.260 11.356 -4.082 1.00 90.62 83 ASN A N 1
ATOM 612 C CA . ASN A 1 83 ? -1.940 11.789 -3.602 1.00 90.62 83 ASN A CA 1
ATOM 613 C C . ASN A 1 83 ? -0.751 10.972 -4.137 1.00 90.62 83 ASN A C 1
ATOM 615 O O . ASN A 1 83 ? 0.372 11.154 -3.664 1.00 90.62 83 ASN A O 1
ATOM 619 N N . ASP A 1 84 ? -0.962 10.079 -5.106 1.00 94.94 84 ASP A N 1
ATOM 620 C CA . ASP A 1 84 ? 0.151 9.355 -5.707 1.00 94.94 84 ASP A CA 1
ATOM 621 C C . ASP A 1 84 ? 1.047 10.298 -6.517 1.00 94.94 84 ASP A C 1
ATOM 623 O O . ASP A 1 84 ? 0.596 11.193 -7.230 1.00 94.94 84 ASP A O 1
ATOM 627 N N . THR A 1 85 ? 2.342 10.027 -6.450 1.00 97.06 85 THR A N 1
ATOM 628 C CA . THR A 1 85 ? 3.403 10.603 -7.276 1.00 97.06 85 THR A CA 1
ATOM 629 C C . THR A 1 85 ? 4.235 9.444 -7.818 1.00 97.06 85 THR A C 1
ATOM 631 O O . THR A 1 85 ? 4.171 8.327 -7.295 1.00 97.06 85 THR A O 1
ATOM 634 N N . TYR A 1 86 ? 5.062 9.658 -8.843 1.00 97.62 86 TYR A N 1
ATOM 635 C CA . TYR A 1 86 ? 5.952 8.579 -9.293 1.00 97.62 86 TYR A CA 1
ATOM 636 C C . TYR A 1 86 ? 6.906 8.124 -8.180 1.00 97.62 86 TYR A C 1
ATOM 638 O O . TYR A 1 86 ? 7.211 6.934 -8.089 1.00 97.62 86 TYR A O 1
ATOM 646 N N . ARG A 1 87 ? 7.332 9.041 -7.298 1.00 97.12 87 ARG A N 1
ATOM 647 C CA . ARG A 1 87 ? 8.187 8.724 -6.148 1.00 97.12 87 ARG A CA 1
ATOM 648 C C . ARG A 1 87 ? 7.496 7.843 -5.115 1.00 97.12 87 ARG A C 1
ATOM 650 O O . ARG A 1 87 ? 8.085 6.838 -4.721 1.00 97.12 87 ARG A O 1
ATOM 657 N N . THR A 1 88 ? 6.283 8.190 -4.688 1.00 95.75 88 THR A N 1
ATOM 658 C CA . THR A 1 88 ? 5.539 7.379 -3.707 1.00 95.75 88 THR A CA 1
ATOM 659 C C . THR A 1 88 ? 5.216 6.012 -4.295 1.00 95.75 88 THR A C 1
ATOM 661 O O . THR A 1 88 ? 5.462 4.986 -3.667 1.00 95.75 88 THR A O 1
ATOM 664 N N . ILE A 1 89 ? 4.797 5.950 -5.558 1.00 96.62 89 ILE A N 1
ATOM 665 C CA . ILE A 1 89 ? 4.536 4.668 -6.208 1.00 96.62 89 ILE A CA 1
ATOM 666 C C . ILE A 1 89 ? 5.795 3.789 -6.246 1.00 96.62 89 ILE A C 1
ATOM 668 O O . ILE A 1 89 ? 5.739 2.623 -5.856 1.00 96.62 89 ILE A O 1
ATOM 672 N N . ALA A 1 90 ? 6.931 4.330 -6.685 1.00 97.06 90 ALA A N 1
ATOM 673 C CA . ALA A 1 90 ? 8.162 3.558 -6.801 1.00 97.06 90 ALA A CA 1
ATOM 674 C C . ALA A 1 90 ? 8.695 3.108 -5.431 1.00 97.06 90 ALA A C 1
ATOM 676 O O . ALA A 1 90 ? 8.797 1.909 -5.166 1.00 97.06 90 ALA A O 1
ATOM 677 N N . LEU A 1 91 ? 9.003 4.066 -4.554 1.00 96.81 91 LEU A N 1
ATOM 678 C CA . LEU A 1 91 ? 9.775 3.824 -3.333 1.00 96.81 91 LEU A CA 1
ATOM 679 C C . LEU A 1 91 ? 8.919 3.317 -2.170 1.00 96.81 91 LEU A C 1
ATOM 681 O O . LEU A 1 91 ? 9.416 2.591 -1.318 1.00 96.81 91 LEU A O 1
ATOM 685 N N . GLU A 1 92 ? 7.645 3.705 -2.121 1.00 94.81 92 GLU A N 1
ATOM 686 C CA . GLU A 1 92 ? 6.760 3.395 -0.996 1.00 94.81 92 GLU A CA 1
ATOM 687 C C . GLU A 1 92 ? 5.815 2.230 -1.312 1.00 94.81 92 GLU A C 1
ATOM 689 O O . GLU A 1 92 ? 5.669 1.308 -0.511 1.00 94.81 92 GLU A O 1
ATOM 694 N N . ARG A 1 93 ? 5.178 2.226 -2.493 1.00 95.12 93 ARG A N 1
ATOM 695 C CA . ARG A 1 93 ? 4.204 1.179 -2.853 1.00 95.12 93 ARG A CA 1
ATOM 696 C C . ARG A 1 93 ? 4.886 -0.090 -3.358 1.00 95.12 93 ARG A C 1
ATOM 698 O O . ARG A 1 93 ? 4.513 -1.195 -2.957 1.00 95.12 93 ARG A O 1
ATOM 705 N N . PHE A 1 94 ? 5.849 0.041 -4.264 1.00 96.25 94 PHE A N 1
ATOM 706 C CA . PHE A 1 94 ? 6.484 -1.110 -4.917 1.00 96.25 94 PHE A CA 1
ATOM 707 C C . PHE A 1 94 ? 7.858 -1.476 -4.368 1.00 96.25 94 PHE A C 1
ATOM 709 O O . PHE A 1 94 ? 8.310 -2.590 -4.622 1.00 96.25 94 PHE A O 1
ATOM 716 N N . ASN A 1 95 ? 8.486 -0.590 -3.593 1.00 95.56 95 ASN A N 1
ATOM 717 C CA . ASN A 1 95 ? 9.865 -0.743 -3.138 1.00 95.56 95 ASN A CA 1
ATOM 718 C C . ASN A 1 95 ? 10.823 -1.072 -4.305 1.00 95.56 95 ASN A C 1
ATOM 720 O O . ASN A 1 95 ? 11.580 -2.049 -4.266 1.00 95.56 95 ASN A O 1
ATOM 724 N N . ILE A 1 96 ? 10.736 -0.265 -5.367 1.00 96.31 96 ILE A N 1
ATOM 725 C CA . ILE A 1 96 ? 11.615 -0.298 -6.540 1.00 96.31 96 ILE A CA 1
ATOM 726 C C . ILE A 1 96 ? 12.206 1.086 -6.811 1.00 96.31 96 ILE A C 1
ATOM 728 O O . ILE A 1 96 ? 11.665 2.098 -6.371 1.00 96.31 96 ILE A O 1
ATOM 732 N N . THR A 1 97 ? 13.298 1.157 -7.569 1.00 97.38 97 THR A N 1
ATOM 733 C CA . THR A 1 97 ? 13.969 2.424 -7.860 1.00 97.38 97 THR A CA 1
ATOM 734 C C . THR A 1 97 ? 13.057 3.362 -8.647 1.00 97.38 97 THR A C 1
ATOM 736 O O . THR A 1 97 ? 12.432 2.968 -9.636 1.00 97.38 97 THR A O 1
ATOM 739 N N . LEU A 1 98 ? 13.025 4.636 -8.249 1.00 97.25 98 LEU A N 1
ATOM 740 C CA . LEU A 1 98 ? 12.314 5.684 -8.987 1.00 97.25 98 LEU A CA 1
ATOM 741 C C . LEU A 1 98 ? 12.782 5.756 -10.449 1.00 97.25 98 LEU A C 1
ATOM 743 O O . LEU A 1 98 ? 11.958 5.840 -11.356 1.00 97.25 98 LEU A O 1
ATOM 747 N N . GLU A 1 99 ? 14.092 5.648 -10.680 1.00 97.19 99 GLU A N 1
ATOM 748 C CA . GLU A 1 99 ? 14.688 5.646 -12.019 1.00 97.19 99 GLU A CA 1
ATOM 749 C C . GLU A 1 99 ? 14.075 4.571 -12.929 1.00 97.19 99 GLU A C 1
ATOM 751 O O . GLU A 1 99 ? 13.771 4.852 -14.090 1.00 97.19 99 GLU A O 1
ATOM 756 N N . SER A 1 100 ? 13.831 3.359 -12.412 1.00 96.50 100 SER A N 1
ATOM 757 C CA . SER A 1 100 ? 13.243 2.274 -13.206 1.00 96.50 100 SER A CA 1
ATOM 758 C C . SER A 1 100 ? 11.816 2.586 -13.665 1.00 96.50 100 SER A C 1
ATOM 760 O O . SER A 1 100 ? 11.456 2.296 -14.808 1.00 96.50 100 SER A O 1
ATOM 762 N N . VAL A 1 101 ? 11.018 3.227 -12.806 1.00 97.06 101 VAL A N 1
ATOM 763 C CA . VAL A 1 101 ? 9.642 3.638 -13.116 1.00 97.06 101 VAL A CA 1
ATOM 764 C C . VAL A 1 101 ? 9.641 4.782 -14.126 1.00 97.06 101 VAL A C 1
ATOM 766 O O . VAL A 1 101 ? 8.958 4.697 -15.146 1.00 97.06 101 VAL A O 1
ATOM 769 N N . LEU A 1 102 ? 10.447 5.820 -13.893 1.00 97.62 102 LEU A N 1
ATOM 770 C CA . LEU A 1 102 ? 10.559 6.969 -14.795 1.00 97.62 102 LEU A CA 1
ATOM 771 C C . LEU A 1 102 ? 11.042 6.554 -16.190 1.00 97.62 102 LEU A C 1
ATOM 773 O O . LEU A 1 102 ? 10.440 6.940 -17.192 1.00 97.62 102 LEU A O 1
ATOM 777 N N . THR A 1 103 ? 12.057 5.688 -16.258 1.00 95.88 103 THR A N 1
ATOM 778 C CA . THR A 1 103 ? 12.576 5.134 -17.517 1.00 95.88 103 THR A CA 1
ATOM 779 C C . THR A 1 103 ? 11.517 4.308 -18.244 1.00 95.88 103 THR A C 1
ATOM 781 O O . THR A 1 103 ? 11.346 4.448 -19.454 1.00 95.88 103 THR A O 1
ATOM 784 N N . ALA A 1 104 ? 10.761 3.470 -17.524 1.00 93.38 104 ALA A N 1
ATOM 785 C CA . ALA A 1 104 ? 9.699 2.656 -18.115 1.00 93.38 104 ALA A CA 1
ATOM 786 C C . ALA A 1 104 ? 8.546 3.491 -18.705 1.00 93.38 104 ALA A C 1
ATOM 788 O O . ALA A 1 104 ? 7.841 3.003 -19.594 1.00 93.38 104 ALA A O 1
ATOM 789 N N . LEU A 1 105 ? 8.359 4.720 -18.214 1.00 95.19 105 LEU A N 1
ATOM 790 C CA . LEU A 1 105 ? 7.310 5.651 -18.631 1.00 95.19 105 LEU A CA 1
ATOM 791 C C . LEU A 1 105 ? 7.800 6.749 -19.589 1.00 95.19 105 LEU A C 1
ATOM 793 O O . LEU A 1 105 ? 6.969 7.412 -20.205 1.00 95.19 105 LEU A O 1
ATOM 797 N N . GLY A 1 106 ? 9.115 6.944 -19.730 1.00 96.00 106 GLY A N 1
ATOM 798 C CA . GLY A 1 106 ? 9.685 8.059 -20.491 1.00 96.00 106 GLY A CA 1
ATOM 799 C C . GLY A 1 106 ? 9.391 9.422 -19.855 1.00 96.00 106 GLY A C 1
ATOM 800 O O . GLY A 1 106 ? 9.057 10.369 -20.564 1.00 96.00 106 GLY A O 1
ATOM 801 N N . VAL A 1 107 ? 9.452 9.501 -18.522 1.00 96.31 107 VAL A N 1
ATOM 802 C CA . VAL A 1 107 ? 9.146 10.705 -17.735 1.00 96.31 107 VAL A CA 1
ATOM 803 C C . VAL A 1 107 ? 10.424 11.272 -17.120 1.00 96.31 107 VAL A C 1
ATOM 805 O O . VAL A 1 107 ? 11.233 10.537 -16.566 1.00 96.31 107 VAL A O 1
ATOM 808 N N . GLU A 1 108 ? 10.583 12.592 -17.177 1.00 96.81 108 GLU A N 1
ATOM 809 C CA . GLU A 1 108 ? 11.713 13.300 -16.566 1.00 96.81 108 GLU A CA 1
ATOM 810 C C . GLU A 1 108 ? 11.622 13.323 -15.032 1.00 96.81 108 GLU A C 1
ATOM 812 O O . GLU A 1 108 ? 10.544 13.517 -14.466 1.00 96.81 108 GLU A O 1
ATOM 817 N N . GLU A 1 109 ? 12.765 13.246 -14.344 1.00 96.38 109 GLU A N 1
ATOM 818 C CA . GLU A 1 109 ? 12.829 13.238 -12.870 1.00 96.38 109 GLU A CA 1
ATOM 819 C C . GLU A 1 109 ? 12.185 14.472 -12.220 1.00 96.38 109 GLU A C 1
ATOM 821 O O . GLU A 1 109 ? 11.607 14.374 -11.141 1.00 96.38 109 GLU A O 1
ATOM 826 N N . SER A 1 110 ? 12.175 15.620 -12.907 1.00 97.31 110 SER A N 1
ATOM 827 C CA . SER A 1 110 ? 11.486 16.835 -12.439 1.00 97.31 110 SER A CA 1
ATOM 828 C C . SER A 1 110 ? 9.980 16.656 -12.183 1.00 97.31 110 SER A C 1
ATOM 830 O O . SER A 1 110 ? 9.379 17.484 -11.503 1.00 97.31 110 SER A O 1
ATOM 832 N N . GLN A 1 111 ? 9.365 15.602 -12.729 1.00 97.12 111 GLN A N 1
ATOM 833 C CA . GLN A 1 111 ? 7.950 15.275 -12.542 1.00 97.12 111 GLN A CA 1
ATOM 834 C C . GLN A 1 111 ? 7.715 14.242 -11.431 1.00 97.12 111 GLN A C 1
ATOM 836 O O . GLN A 1 111 ? 6.567 13.906 -11.154 1.00 97.12 111 GLN A O 1
ATOM 841 N N . ALA A 1 112 ? 8.771 13.719 -10.797 1.00 96.94 112 ALA A N 1
ATOM 842 C CA . ALA A 1 112 ? 8.669 12.589 -9.873 1.00 96.94 112 ALA A CA 1
ATOM 843 C C . ALA A 1 112 ? 7.763 12.853 -8.662 1.00 96.94 112 ALA A C 1
ATOM 845 O O . ALA A 1 112 ? 7.134 11.923 -8.158 1.00 96.94 112 ALA A O 1
ATOM 846 N N . ASP A 1 113 ? 7.707 14.111 -8.226 1.00 97.44 113 ASP A N 1
ATOM 847 C CA . ASP A 1 113 ? 6.993 14.573 -7.033 1.00 97.44 113 ASP A CA 1
ATOM 848 C C . ASP A 1 113 ? 5.701 15.339 -7.362 1.00 97.44 113 ASP A C 1
ATOM 850 O O . ASP A 1 113 ? 5.031 15.848 -6.466 1.00 97.44 113 ASP A O 1
ATOM 854 N N . VAL A 1 114 ? 5.335 15.426 -8.644 1.00 97.38 114 VAL A N 1
ATOM 855 C CA . VAL A 1 114 ? 4.065 16.022 -9.068 1.00 97.38 114 VAL A CA 1
ATOM 856 C C . VAL A 1 114 ? 2.941 15.026 -8.793 1.00 97.38 114 VAL A C 1
ATOM 858 O O . VAL A 1 114 ? 3.027 13.863 -9.192 1.00 97.38 114 VAL A O 1
ATOM 861 N N . GLU A 1 115 ? 1.887 15.487 -8.117 1.00 97.25 115 GLU A N 1
ATOM 862 C CA . GLU A 1 115 ? 0.699 14.673 -7.856 1.00 97.25 115 GLU A CA 1
ATOM 863 C C . GLU A 1 115 ? 0.044 14.244 -9.172 1.00 97.25 115 GLU A C 1
ATOM 865 O O . GLU A 1 115 ? -0.234 15.054 -10.062 1.00 97.25 115 GLU A O 1
ATOM 870 N N . LEU A 1 116 ? -0.193 12.943 -9.290 1.00 96.38 116 LEU A N 1
ATOM 871 C CA . LEU A 1 116 ? -0.877 12.336 -10.413 1.00 96.38 116 LEU A CA 1
ATOM 872 C C . LEU A 1 116 ? -2.382 12.367 -10.170 1.00 96.38 116 LEU A C 1
ATOM 874 O O . LE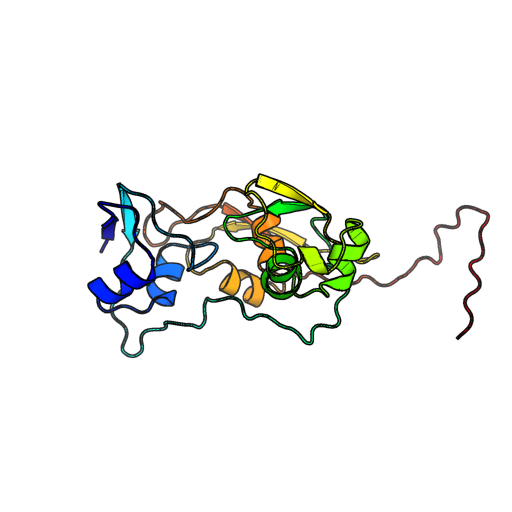U A 1 116 ? -2.864 12.158 -9.057 1.00 96.38 116 LEU A O 1
ATOM 878 N N . ASN A 1 117 ? -3.150 12.535 -11.246 1.00 94.62 117 ASN A N 1
ATOM 879 C CA . ASN A 1 117 ? -4.588 12.319 -11.162 1.00 94.62 117 ASN A CA 1
ATOM 880 C C . ASN A 1 117 ? -4.857 10.873 -10.731 1.00 94.62 117 ASN A C 1
ATOM 882 O O . ASN A 1 117 ? -4.275 9.938 -11.288 1.00 94.62 117 ASN A O 1
ATOM 886 N N . ALA A 1 118 ? -5.772 10.690 -9.781 1.00 91.44 118 ALA A N 1
ATOM 887 C CA . ALA A 1 118 ? -6.267 9.366 -9.437 1.00 91.44 118 ALA A CA 1
ATOM 888 C C . ALA A 1 118 ? -6.994 8.738 -10.639 1.00 91.44 118 ALA A C 1
ATOM 890 O O . ALA A 1 118 ? -7.711 9.410 -11.383 1.00 91.44 118 ALA A O 1
ATOM 891 N N . GLY A 1 119 ? -6.821 7.433 -10.801 1.00 91.31 119 GLY A N 1
ATOM 892 C CA . GLY A 1 119 ? -7.457 6.621 -11.827 1.00 91.31 119 GLY A CA 1
ATOM 893 C C . GLY A 1 119 ? -6.758 6.551 -13.182 1.00 91.31 119 GLY A C 1
ATOM 894 O O . GLY A 1 119 ? -7.361 6.152 -14.180 1.00 91.31 119 GLY A O 1
ATOM 895 N N . LEU A 1 120 ? -5.477 6.904 -13.226 1.00 93.38 120 LEU A N 1
ATOM 896 C CA . LEU A 1 120 ? -4.608 6.657 -14.368 1.00 93.38 120 LEU A CA 1
ATOM 897 C C . LEU A 1 120 ? -3.994 5.261 -14.270 1.00 93.38 120 LEU A C 1
ATOM 899 O O . LEU A 1 120 ? -3.649 4.792 -13.188 1.00 93.38 120 LEU A O 1
ATOM 903 N N . PHE A 1 121 ? -3.802 4.617 -15.418 1.00 93.19 121 PHE A N 1
ATOM 904 C CA . PHE A 1 121 ? -2.975 3.420 -15.498 1.00 93.19 121 PHE A CA 1
ATOM 905 C C . PHE A 1 121 ? -1.536 3.811 -15.795 1.00 93.19 121 PHE A C 1
ATOM 907 O O . PHE A 1 121 ? -1.257 4.438 -16.817 1.00 93.19 121 PHE A O 1
ATOM 914 N N . ILE A 1 122 ? -0.626 3.391 -14.927 1.00 94.62 122 ILE A N 1
ATOM 915 C CA . ILE A 1 122 ? 0.811 3.529 -15.138 1.00 94.62 122 ILE A CA 1
ATOM 916 C C . ILE A 1 122 ? 1.450 2.152 -15.259 1.00 94.62 122 ILE A C 1
ATOM 918 O O . ILE A 1 122 ? 1.026 1.178 -14.632 1.00 94.62 122 ILE A O 1
ATOM 922 N N . LYS A 1 123 ? 2.486 2.079 -16.087 1.00 94.94 123 LYS A N 1
ATOM 923 C CA . LYS A 1 123 ? 3.305 0.886 -16.246 1.00 94.94 123 LYS A CA 1
ATOM 924 C C . LYS A 1 123 ? 4.312 0.788 -15.102 1.00 94.94 123 LYS A C 1
ATOM 926 O O . LYS A 1 123 ? 5.009 1.755 -14.816 1.00 94.94 123 LYS A O 1
ATOM 931 N N . ILE A 1 124 ? 4.423 -0.396 -14.511 1.00 97.00 124 ILE A N 1
ATOM 932 C CA . ILE A 1 124 ? 5.436 -0.736 -13.504 1.00 97.00 124 ILE A CA 1
ATOM 933 C C . ILE A 1 124 ? 6.416 -1.726 -14.144 1.00 97.00 124 ILE A C 1
ATOM 935 O O . ILE A 1 124 ? 5.952 -2.639 -14.819 1.00 97.00 124 ILE A O 1
ATOM 939 N N . PRO A 1 125 ? 7.747 -1.581 -14.016 1.00 95.75 125 PRO A N 1
ATOM 940 C CA . PRO A 1 125 ? 8.695 -2.559 -14.557 1.00 95.75 125 PRO A CA 1
ATOM 941 C C . PRO A 1 125 ? 8.570 -3.914 -13.836 1.00 95.75 125 PRO A C 1
ATOM 943 O O . PRO A 1 125 ? 8.394 -3.947 -12.626 1.00 95.75 125 PRO A O 1
ATOM 946 N N . SER A 1 126 ? 8.722 -5.036 -14.555 1.00 94.00 126 SER A N 1
ATOM 947 C CA . SER A 1 126 ? 8.680 -6.404 -13.987 1.00 94.00 126 SER A CA 1
ATOM 948 C C . SER A 1 126 ? 9.934 -7.153 -14.360 1.00 94.00 126 SER A C 1
ATOM 950 O O . SER A 1 126 ? 10.451 -7.007 -15.468 1.00 94.00 126 SER A O 1
ATOM 952 N N . CYS A 1 127 ? 10.380 -7.981 -13.430 1.00 94.44 127 CYS A N 1
ATOM 953 C CA . CYS A 1 127 ? 11.512 -8.858 -13.613 1.00 94.44 127 CYS A CA 1
ATOM 954 C C . CYS A 1 127 ? 11.107 -10.065 -14.460 1.00 94.44 127 CYS A C 1
ATOM 956 O O . CYS A 1 127 ? 9.996 -10.585 -14.339 1.00 94.44 127 CYS A O 1
ATOM 958 N N . TYR A 1 128 ? 12.023 -10.561 -15.280 1.00 90.88 128 TYR A N 1
ATOM 959 C CA . TYR A 1 128 ? 11.834 -11.801 -16.019 1.00 90.88 128 TYR A CA 1
ATOM 960 C C . TYR A 1 128 ? 13.103 -12.656 -15.933 1.00 90.88 128 TYR A C 1
ATOM 962 O O . TYR A 1 128 ? 14.184 -12.097 -16.115 1.00 90.88 128 TYR A O 1
ATOM 970 N N . PRO A 1 129 ? 12.972 -13.979 -15.718 1.00 93.88 129 PRO A N 1
ATOM 971 C CA . PRO A 1 129 ? 11.750 -14.709 -15.384 1.00 93.88 129 PRO A CA 1
ATOM 972 C C . PRO A 1 129 ? 11.422 -14.566 -13.890 1.00 93.88 129 PRO A C 1
ATOM 974 O O . PRO A 1 129 ? 12.277 -14.705 -13.019 1.00 93.88 129 PRO A O 1
ATOM 977 N N . SER A 1 130 ? 10.161 -14.289 -13.570 1.00 95.19 130 SER A N 1
ATOM 978 C CA . SER A 1 130 ? 9.687 -14.196 -12.187 1.00 95.19 130 SER A CA 1
ATOM 979 C C . SER A 1 130 ? 8.204 -14.559 -12.095 1.00 95.19 130 SER A C 1
ATOM 981 O O . SER A 1 130 ? 7.501 -14.564 -13.107 1.00 95.19 130 SER A O 1
ATOM 983 N N . GLN A 1 131 ? 7.727 -14.894 -10.897 1.00 94.88 131 GLN A N 1
ATOM 984 C CA . GLN A 1 131 ? 6.318 -15.213 -10.654 1.00 94.88 131 GLN A CA 1
ATOM 985 C C . GLN A 1 131 ? 5.872 -14.799 -9.250 1.00 94.88 131 GLN A C 1
ATOM 987 O O . GLN A 1 131 ? 6.694 -14.692 -8.346 1.00 94.88 131 GLN A O 1
ATOM 992 N N . CYS A 1 132 ? 4.559 -14.663 -9.072 1.00 96.12 132 CYS A N 1
ATOM 993 C CA . CYS A 1 132 ? 3.883 -14.710 -7.776 1.00 96.12 132 CYS A CA 1
ATOM 994 C C . CYS A 1 132 ? 2.800 -15.791 -7.840 1.00 96.12 132 CYS A C 1
ATOM 996 O O . CYS A 1 132 ? 2.263 -16.074 -8.914 1.00 96.12 132 CYS A O 1
ATOM 998 N N . THR A 1 133 ? 2.421 -16.343 -6.694 1.00 96.44 133 THR A N 1
ATOM 999 C CA . THR A 1 133 ? 1.176 -17.106 -6.561 1.00 96.44 133 THR A CA 1
ATOM 1000 C C . THR A 1 133 ? 0.030 -16.129 -6.306 1.00 96.44 133 THR A C 1
ATOM 1002 O O . THR A 1 133 ? 0.153 -15.269 -5.442 1.00 96.44 133 THR A O 1
ATOM 1005 N N . LEU A 1 134 ? -1.080 -16.237 -7.043 1.00 97.25 134 LEU A N 1
ATOM 1006 C CA . LEU A 1 134 ? -2.279 -15.419 -6.816 1.00 97.25 134 LEU A CA 1
ATOM 1007 C C . LEU A 1 134 ? -3.388 -16.277 -6.219 1.00 97.25 134 LEU A C 1
ATOM 1009 O O . LEU A 1 134 ? -3.731 -17.315 -6.789 1.00 97.25 134 LEU A O 1
ATOM 1013 N N . GLN A 1 135 ? -3.967 -15.840 -5.102 1.00 95.44 135 GLN A N 1
ATOM 1014 C CA . GLN A 1 135 ? -5.064 -16.557 -4.453 1.00 95.44 135 GLN A CA 1
ATOM 1015 C C . GLN A 1 135 ? -6.150 -15.609 -3.932 1.00 95.44 135 GLN A C 1
ATOM 1017 O O . GLN A 1 135 ? -5.835 -14.517 -3.453 1.00 95.44 135 GLN A O 1
ATOM 1022 N N . PRO A 1 136 ? -7.432 -16.020 -3.984 1.00 97.38 136 PRO A N 1
ATOM 1023 C CA . PRO A 1 136 ? -8.483 -15.366 -3.220 1.00 97.38 136 PRO A CA 1
ATOM 1024 C C . PRO A 1 136 ? -8.196 -15.487 -1.718 1.00 97.38 136 PRO A C 1
ATOM 1026 O O . PRO A 1 136 ? -8.046 -16.595 -1.205 1.00 97.38 136 PRO A O 1
ATOM 1029 N N . TYR A 1 137 ? -8.159 -14.362 -1.010 1.00 97.44 137 TYR A N 1
ATOM 1030 C CA . TYR A 1 137 ? -7.899 -14.301 0.428 1.00 97.44 137 TYR A CA 1
ATOM 1031 C C . TYR A 1 137 ? -9.030 -13.573 1.152 1.00 97.44 137 TYR A C 1
ATOM 1033 O O . TYR A 1 137 ? -9.404 -12.461 0.778 1.00 97.44 137 TYR A O 1
ATOM 1041 N N . LYS A 1 138 ? -9.589 -14.192 2.196 1.00 97.25 138 LYS A N 1
ATOM 1042 C CA . LYS A 1 138 ? -10.643 -13.591 3.022 1.00 97.25 138 LYS A CA 1
ATOM 1043 C C . LYS A 1 138 ? -10.007 -12.650 4.049 1.00 97.25 138 LYS A C 1
ATOM 1045 O O . LYS A 1 138 ? -9.451 -13.104 5.042 1.00 97.25 138 LYS A O 1
ATOM 1050 N N . PHE A 1 139 ? -10.108 -11.344 3.818 1.00 97.19 139 PHE A N 1
ATOM 1051 C CA . PHE A 1 139 ? -9.412 -10.335 4.614 1.00 97.19 139 PHE A CA 1
ATOM 1052 C C . PHE A 1 139 ? -10.226 -9.895 5.831 1.00 97.19 139 PHE A C 1
ATOM 1054 O O . PHE A 1 139 ? -11.022 -8.962 5.762 1.00 97.19 139 PHE A O 1
ATOM 1061 N N . THR A 1 140 ? -10.048 -10.581 6.958 1.00 96.56 140 THR A N 1
ATOM 1062 C CA . THR A 1 140 ? -10.854 -10.354 8.169 1.00 96.56 140 THR A CA 1
ATOM 1063 C C . THR A 1 140 ? -10.264 -9.331 9.138 1.00 96.56 140 THR A C 1
ATOM 1065 O O . THR A 1 140 ? -11.017 -8.777 9.942 1.00 96.56 140 THR A O 1
ATOM 1068 N N . TYR A 1 141 ? -8.957 -9.064 9.078 1.00 96.75 141 TYR A N 1
ATOM 1069 C CA . TYR A 1 141 ? -8.255 -8.121 9.956 1.00 96.75 141 TYR A CA 1
ATOM 1070 C C . TYR A 1 141 ? -6.897 -7.729 9.363 1.00 96.75 141 TYR A C 1
ATOM 1072 O O . TYR A 1 141 ? -6.242 -8.581 8.770 1.00 96.75 141 TYR A O 1
ATOM 1080 N N . GLY A 1 142 ? -6.464 -6.482 9.559 1.00 97.19 142 GLY A N 1
ATOM 1081 C CA . GLY A 1 142 ? -5.144 -5.998 9.133 1.00 97.19 142 GLY A CA 1
ATOM 1082 C C . GLY A 1 142 ? -5.219 -4.801 8.186 1.00 97.19 142 GLY A C 1
ATOM 1083 O O . GLY A 1 142 ? -6.287 -4.248 7.947 1.00 97.19 142 GLY A O 1
ATOM 1084 N N . THR A 1 143 ? -4.088 -4.408 7.622 1.00 98.00 143 THR A N 1
ATOM 1085 C CA . THR A 1 143 ? -3.970 -3.439 6.523 1.00 98.00 143 THR A CA 1
ATOM 1086 C C . THR A 1 143 ? -3.261 -4.072 5.328 1.00 98.00 143 THR A C 1
ATOM 1088 O O . THR A 1 143 ? -2.718 -5.171 5.447 1.00 98.00 143 THR A O 1
ATOM 1091 N N . TYR A 1 144 ? -3.213 -3.411 4.165 1.00 97.62 144 TYR A N 1
ATOM 1092 C CA . TYR A 1 144 ? -2.408 -3.951 3.057 1.00 97.62 144 TYR A CA 1
ATOM 1093 C C . TYR A 1 144 ? -0.922 -4.006 3.386 1.00 97.62 144 TYR A C 1
ATOM 1095 O O . TYR A 1 144 ? -0.244 -4.896 2.887 1.00 97.62 144 TYR A O 1
ATOM 1103 N N . LYS A 1 145 ? -0.419 -3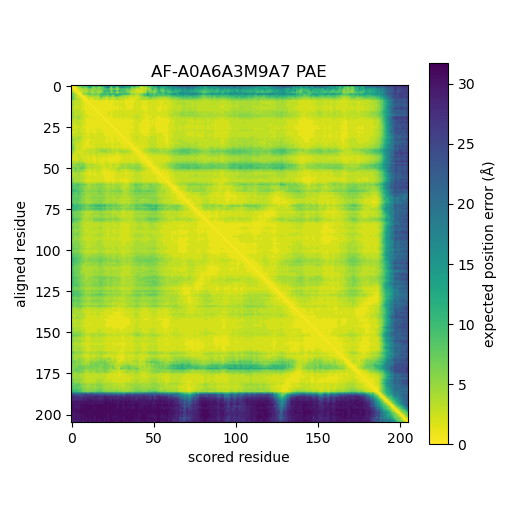.106 4.238 1.00 97.44 145 LYS A N 1
ATOM 1104 C CA . LYS A 1 145 ? 0.943 -3.212 4.758 1.00 97.44 145 LYS A CA 1
ATOM 1105 C C . LYS A 1 145 ? 1.125 -4.545 5.484 1.00 97.44 145 LYS A C 1
ATOM 1107 O O . LYS A 1 145 ? 2.046 -5.280 5.145 1.00 97.44 145 LYS A O 1
ATOM 1112 N N . ASP A 1 146 ? 0.243 -4.869 6.433 1.00 98.06 146 ASP A N 1
ATOM 1113 C CA . ASP A 1 146 ? 0.340 -6.122 7.199 1.00 98.06 146 ASP A CA 1
ATOM 1114 C C . ASP A 1 146 ? 0.320 -7.348 6.263 1.00 98.06 146 ASP A C 1
ATOM 1116 O O . ASP A 1 146 ? 1.159 -8.236 6.388 1.00 98.06 146 ASP A O 1
ATOM 1120 N N . LEU A 1 147 ? -0.571 -7.357 5.262 1.00 97.81 147 LEU A N 1
ATOM 1121 C CA . LEU A 1 147 ? -0.633 -8.430 4.262 1.00 97.81 147 LEU A CA 1
ATOM 1122 C C . LEU A 1 147 ? 0.625 -8.496 3.379 1.00 97.81 147 LEU A C 1
ATOM 1124 O O . LEU A 1 147 ? 1.086 -9.583 3.041 1.00 97.81 147 LEU A O 1
ATOM 1128 N N . ALA A 1 148 ? 1.185 -7.353 2.982 1.00 96.62 148 ALA A N 1
ATOM 1129 C CA . ALA A 1 148 ? 2.393 -7.303 2.162 1.00 96.62 148 ALA A CA 1
ATOM 1130 C C . ALA A 1 148 ? 3.576 -7.965 2.885 1.00 96.62 148 ALA A C 1
ATOM 1132 O O . ALA A 1 148 ? 4.276 -8.791 2.298 1.00 96.62 148 ALA A O 1
ATOM 1133 N N . GLU A 1 149 ? 3.745 -7.672 4.175 1.00 95.38 149 GLU A N 1
ATOM 1134 C CA . GLU A 1 149 ? 4.767 -8.313 5.006 1.00 95.38 149 GLU A CA 1
ATOM 1135 C C . GLU A 1 149 ? 4.491 -9.797 5.249 1.00 95.38 149 GLU A C 1
ATOM 1137 O O . GLU A 1 149 ? 5.411 -10.607 5.153 1.00 95.38 149 GLU A O 1
ATOM 1142 N N . GLU A 1 150 ? 3.238 -10.165 5.536 1.00 96.44 150 GLU A N 1
ATOM 1143 C CA . GLU A 1 150 ? 2.855 -11.555 5.808 1.00 96.44 150 GLU A CA 1
ATOM 1144 C C . GLU A 1 150 ? 3.096 -12.467 4.596 1.00 96.44 150 GLU A C 1
ATOM 1146 O O . GLU A 1 150 ? 3.596 -13.583 4.744 1.00 96.44 150 GLU A O 1
ATOM 1151 N N . PHE A 1 151 ? 2.771 -11.995 3.390 1.00 96.00 151 PHE A N 1
ATOM 1152 C CA . PHE A 1 151 ? 2.773 -12.819 2.178 1.00 96.00 151 PHE A CA 1
ATOM 1153 C C . PHE A 1 151 ? 3.982 -12.604 1.258 1.00 96.00 151 PHE A C 1
ATOM 1155 O O . PHE A 1 151 ? 4.073 -13.247 0.205 1.00 96.00 151 PHE A O 1
ATOM 1162 N N . GLY A 1 152 ? 4.927 -11.744 1.648 1.00 92.38 152 GLY A N 1
ATOM 1163 C CA . GLY A 1 152 ? 6.120 -11.455 0.852 1.00 92.38 152 GLY A CA 1
ATOM 1164 C C . GLY A 1 152 ? 5.780 -10.784 -0.480 1.00 92.38 152 GLY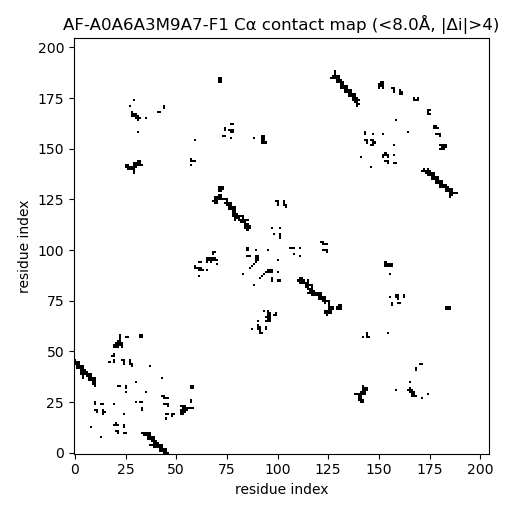 A C 1
ATOM 1165 O O . GLY A 1 152 ? 6.286 -11.180 -1.531 1.00 92.38 152 GLY A O 1
ATOM 1166 N N . ALA A 1 153 ? 4.886 -9.799 -0.431 1.00 94.50 153 ALA A N 1
ATOM 1167 C CA . ALA A 1 153 ? 4.494 -8.957 -1.556 1.00 94.50 153 ALA A CA 1
ATOM 1168 C C . ALA A 1 153 ? 4.751 -7.479 -1.227 1.00 94.50 153 ALA A C 1
ATOM 1170 O O . ALA A 1 153 ? 5.138 -7.129 -0.116 1.00 94.50 153 ALA A O 1
ATOM 1171 N N . SER A 1 154 ? 4.524 -6.588 -2.189 1.00 95.44 154 SER A N 1
ATOM 1172 C CA . SER A 1 154 ? 4.499 -5.144 -1.948 1.00 95.44 154 SER A CA 1
ATOM 1173 C C . SER A 1 154 ? 3.062 -4.634 -1.779 1.00 95.44 154 SER A C 1
ATOM 1175 O O . SER A 1 154 ? 2.122 -5.174 -2.370 1.00 95.44 154 SER A O 1
ATOM 1177 N N . VAL A 1 155 ? 2.882 -3.534 -1.040 1.00 96.12 155 VAL A N 1
ATOM 1178 C CA . VAL A 1 155 ? 1.572 -2.864 -0.909 1.00 96.12 155 VAL A CA 1
ATOM 1179 C C . VAL A 1 155 ? 1.018 -2.469 -2.280 1.00 96.12 155 VAL A C 1
ATOM 1181 O O . VAL A 1 155 ? -0.154 -2.698 -2.570 1.00 96.12 155 VAL A O 1
ATOM 1184 N N . GLY A 1 156 ? 1.875 -1.959 -3.162 1.00 96.12 156 GLY A N 1
ATOM 1185 C CA . GLY A 1 156 ? 1.555 -1.629 -4.549 1.00 96.12 156 GLY A CA 1
ATOM 1186 C C . GLY A 1 156 ? 1.027 -2.814 -5.356 1.00 96.12 156 GLY A C 1
ATOM 1187 O O . GLY A 1 156 ? 0.087 -2.636 -6.128 1.00 96.12 156 GLY A O 1
ATOM 1188 N N . GLN A 1 157 ? 1.547 -4.031 -5.148 1.00 97.19 157 GLN A N 1
ATOM 1189 C CA . GLN A 1 157 ? 1.008 -5.231 -5.801 1.00 97.19 157 GLN A CA 1
ATOM 1190 C C . GLN A 1 157 ? -0.412 -5.534 -5.328 1.00 97.19 157 GLN A C 1
ATOM 1192 O O . GLN A 1 157 ? -1.285 -5.820 -6.148 1.00 97.19 157 GLN A O 1
ATOM 1197 N N . ILE A 1 158 ? -0.661 -5.441 -4.019 1.00 97.75 158 ILE A N 1
ATOM 1198 C CA . ILE A 1 158 ? -1.990 -5.687 -3.444 1.00 97.75 158 ILE A CA 1
ATOM 1199 C C . ILE A 1 158 ? -2.985 -4.628 -3.935 1.00 97.75 158 ILE A C 1
ATOM 1201 O O . ILE A 1 158 ? -4.091 -4.985 -4.343 1.00 97.75 158 ILE A O 1
ATOM 1205 N N . ILE A 1 159 ? -2.592 -3.349 -3.980 1.00 96.19 159 ILE A N 1
ATOM 1206 C CA . ILE A 1 159 ? -3.409 -2.271 -4.565 1.00 96.19 159 ILE A CA 1
ATOM 1207 C C . ILE A 1 159 ? -3.709 -2.572 -6.032 1.00 96.19 159 ILE A C 1
ATOM 1209 O O . ILE A 1 159 ? -4.864 -2.525 -6.443 1.00 96.19 159 ILE A O 1
ATOM 1213 N N . ALA A 1 160 ? -2.700 -2.926 -6.824 1.00 96.69 160 ALA A N 1
ATOM 1214 C CA . ALA A 1 160 ? -2.875 -3.133 -8.253 1.00 96.69 160 ALA A CA 1
ATOM 1215 C C . ALA A 1 160 ? -3.810 -4.308 -8.594 1.00 96.69 160 ALA A C 1
ATOM 1217 O O . ALA A 1 160 ? -4.545 -4.236 -9.579 1.00 96.69 160 ALA A O 1
ATOM 1218 N N . TYR A 1 161 ? -3.841 -5.361 -7.770 1.00 97.06 161 TYR A N 1
ATOM 1219 C CA . TYR A 1 161 ? -4.814 -6.451 -7.911 1.00 97.06 161 TYR A CA 1
ATOM 1220 C C . TYR A 1 161 ? -6.198 -6.136 -7.319 1.00 97.06 161 TYR A C 1
ATOM 1222 O O . TYR A 1 161 ? -7.159 -6.841 -7.626 1.00 97.06 161 TYR A O 1
ATOM 1230 N N . ASN A 1 162 ? -6.327 -5.085 -6.502 1.00 96.38 162 ASN A N 1
ATOM 1231 C CA . ASN A 1 162 ? -7.571 -4.692 -5.831 1.00 96.38 162 ASN A CA 1
ATOM 1232 C C . ASN A 1 162 ? -7.804 -3.161 -5.924 1.00 96.38 162 ASN A C 1
ATOM 1234 O O . ASN A 1 162 ? -7.965 -2.498 -4.896 1.00 96.38 162 ASN A O 1
ATOM 1238 N N . PRO A 1 163 ? -7.826 -2.571 -7.138 1.00 92.75 163 PRO A N 1
ATOM 1239 C CA . PRO A 1 163 ? -7.590 -1.135 -7.356 1.00 92.75 163 PRO A CA 1
ATOM 1240 C C . PRO A 1 163 ? -8.695 -0.199 -6.856 1.00 92.75 163 PRO A C 1
ATOM 1242 O O . PRO A 1 163 ? -8.465 1.001 -6.723 1.00 92.75 163 PRO A O 1
ATOM 1245 N N . THR A 1 164 ? -9.896 -0.721 -6.602 1.00 89.69 164 THR A N 1
ATOM 1246 C CA . THR A 1 164 ? -11.051 0.053 -6.116 1.00 89.69 164 THR A CA 1
ATOM 1247 C C . THR A 1 164 ? -11.313 -0.144 -4.624 1.00 89.69 164 THR A C 1
ATOM 1249 O O . THR A 1 164 ? -12.302 0.372 -4.104 1.00 89.69 164 THR A O 1
ATOM 1252 N N . TYR A 1 165 ? -10.488 -0.936 -3.936 1.00 93.81 165 TYR A N 1
ATOM 1253 C CA . TYR A 1 165 ? -10.668 -1.223 -2.520 1.00 93.81 165 TYR A CA 1
ATOM 1254 C C . TYR A 1 165 ? -9.999 -0.156 -1.645 1.00 93.81 165 TYR A C 1
ATOM 1256 O O . TYR A 1 165 ? -8.834 0.186 -1.842 1.00 93.81 165 TYR A O 1
ATOM 1264 N N . SER A 1 166 ? -10.727 0.331 -0.639 1.00 92.62 166 SER A N 1
ATOM 1265 C CA . SER A 1 166 ? -10.221 1.285 0.357 1.00 92.62 166 SER A CA 1
ATOM 1266 C C . SER A 1 166 ? -10.330 0.744 1.782 1.00 92.62 166 SER A C 1
ATOM 1268 O O . SER A 1 166 ? -9.352 0.720 2.518 1.00 92.62 166 SER A O 1
ATOM 1270 N N . HIS A 1 167 ? -11.516 0.289 2.177 1.00 92.81 167 HIS A N 1
ATOM 1271 C CA . HIS A 1 167 ? -11.801 -0.294 3.484 1.00 92.81 167 HIS A CA 1
ATOM 1272 C C . HIS A 1 167 ? -1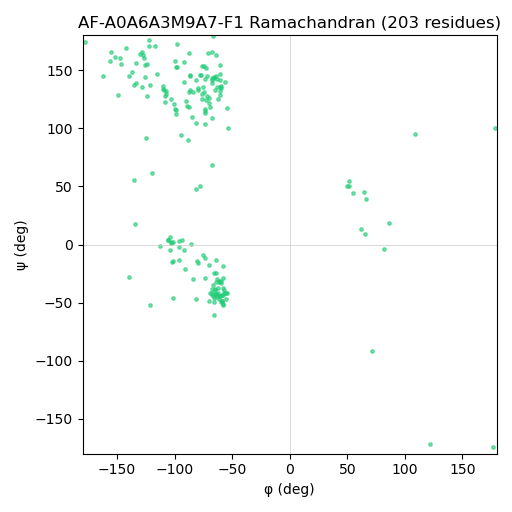3.007 -1.233 3.392 1.00 92.81 167 HIS A C 1
ATOM 1274 O O . HIS A 1 167 ? -13.752 -1.224 2.408 1.00 92.81 167 HIS A O 1
ATOM 1280 N N . SER A 1 168 ? -13.196 -2.056 4.421 1.00 92.12 168 SER A N 1
ATOM 1281 C CA . SER A 1 168 ? -14.319 -2.987 4.502 1.00 92.12 168 SER A CA 1
ATOM 1282 C C . SER A 1 168 ? -15.506 -2.352 5.222 1.00 92.12 168 SER A C 1
ATOM 1284 O O . SER A 1 168 ? -15.331 -1.730 6.264 1.00 92.12 168 SER A O 1
ATOM 1286 N N . VAL A 1 169 ? -16.715 -2.606 4.718 1.00 87.19 169 VAL A N 1
ATOM 1287 C CA . VAL A 1 169 ? -17.987 -2.329 5.418 1.00 87.19 169 VAL A CA 1
ATOM 1288 C C . VAL A 1 169 ? -18.535 -3.562 6.151 1.00 87.19 169 VAL A C 1
ATOM 1290 O O . VAL A 1 169 ? -19.640 -3.540 6.683 1.00 87.19 169 VAL A O 1
ATOM 1293 N N . ALA A 1 170 ? -17.800 -4.678 6.136 1.00 88.75 170 ALA A N 1
ATOM 1294 C CA . ALA A 1 170 ? -18.204 -5.897 6.828 1.00 88.75 170 ALA A CA 1
ATOM 1295 C C . ALA A 1 170 ? -18.018 -5.764 8.347 1.00 88.75 170 ALA A C 1
ATOM 1297 O O . ALA A 1 170 ? -17.139 -5.044 8.823 1.00 88.75 170 ALA A O 1
ATOM 1298 N N . GLY A 1 171 ? -18.805 -6.523 9.111 1.00 88.00 171 GLY A N 1
ATOM 1299 C CA . GLY A 1 171 ? -18.710 -6.557 10.569 1.00 88.00 171 GLY A CA 1
ATOM 1300 C C . GLY A 1 171 ? -17.403 -7.163 11.104 1.00 88.00 171 GLY A C 1
ATOM 1301 O O . GLY A 1 171 ? -16.509 -7.601 10.371 1.00 88.00 171 GLY A O 1
ATOM 1302 N N . THR A 1 172 ? -17.273 -7.197 12.430 1.00 85.56 172 THR A N 1
ATOM 1303 C CA . THR A 1 172 ? -16.141 -7.849 13.105 1.00 85.56 172 THR A CA 1
ATOM 1304 C C . THR A 1 172 ? -16.097 -9.344 12.770 1.00 85.56 172 THR A C 1
ATOM 1306 O O . THR A 1 172 ? -17.109 -10.030 12.869 1.00 85.56 172 THR A O 1
ATOM 1309 N N . GLY A 1 173 ? -14.920 -9.854 12.393 1.00 85.75 173 GLY A N 1
ATOM 1310 C CA . GLY A 1 173 ? -14.722 -11.267 12.040 1.00 85.75 173 GLY A CA 1
ATOM 1311 C C . GLY A 1 173 ? -15.113 -11.645 10.605 1.00 85.75 173 GLY A C 1
ATOM 1312 O O . GLY A 1 173 ? -14.861 -12.773 10.195 1.00 85.75 173 GLY A O 1
ATOM 1313 N N . ASP A 1 174 ? -15.668 -10.710 9.832 1.00 93.44 174 ASP A N 1
ATOM 1314 C CA . ASP A 1 174 ? -15.944 -10.872 8.403 1.00 93.44 174 ASP A CA 1
ATOM 1315 C C . ASP A 1 174 ? -15.136 -9.858 7.571 1.00 93.44 174 ASP A C 1
ATOM 1317 O O . ASP A 1 174 ? -14.489 -8.957 8.111 1.00 93.44 174 ASP A O 1
ATOM 1321 N N . GLY A 1 175 ? -15.130 -10.008 6.249 1.00 93.75 175 GLY A N 1
ATOM 1322 C CA . GLY A 1 175 ? -14.358 -9.141 5.366 1.00 93.75 175 GLY A CA 1
ATOM 1323 C C . GLY A 1 175 ? -14.518 -9.425 3.876 1.00 93.75 175 GLY A C 1
ATOM 1324 O O . GLY A 1 175 ? -15.170 -10.396 3.483 1.00 93.75 175 GLY A O 1
ATOM 1325 N N . PRO A 1 176 ? -13.935 -8.587 3.012 1.00 95.88 176 PRO A N 1
ATOM 1326 C CA . PRO A 1 176 ? -13.922 -8.824 1.575 1.00 95.88 176 PRO A CA 1
ATOM 1327 C C . PRO A 1 176 ? -13.057 -10.043 1.229 1.00 95.88 176 PRO A C 1
ATOM 1329 O O . PRO A 1 176 ? -12.254 -10.523 2.033 1.00 95.88 176 PRO A O 1
ATOM 1332 N N . VAL A 1 177 ? -13.204 -10.529 -0.002 1.00 96.94 177 VAL A N 1
ATOM 1333 C CA . VAL A 1 177 ? -12.227 -11.436 -0.609 1.00 96.94 177 VAL A CA 1
ATOM 1334 C C . VAL A 1 177 ? -11.348 -10.610 -1.540 1.00 96.94 177 VAL A C 1
ATOM 1336 O O . VAL A 1 177 ? -11.864 -9.975 -2.457 1.00 96.94 177 VAL A O 1
ATOM 1339 N N . LEU A 1 178 ? -10.043 -10.609 -1.288 1.00 97.69 178 LEU A N 1
ATOM 1340 C CA . LEU A 1 178 ? -9.039 -9.924 -2.098 1.00 97.69 178 LEU A CA 1
ATOM 1341 C C . LEU A 1 178 ? -8.357 -10.908 -3.045 1.00 97.69 178 LEU A C 1
ATOM 1343 O O . LEU A 1 178 ? -8.225 -12.088 -2.726 1.00 97.69 178 LEU A O 1
ATOM 1347 N N . THR A 1 179 ? -7.859 -10.413 -4.174 1.00 97.75 179 THR A N 1
ATOM 1348 C CA . THR A 1 179 ? -6.848 -11.138 -4.953 1.00 97.75 179 THR A CA 1
ATOM 1349 C C . THR A 1 179 ? -5.485 -10.817 -4.360 1.00 97.75 179 THR A C 1
ATOM 1351 O O . THR A 1 179 ? -5.029 -9.679 -4.471 1.00 97.75 179 THR A O 1
ATOM 1354 N N . LEU A 1 180 ? -4.847 -11.789 -3.708 1.00 97.81 180 LEU A N 1
ATOM 1355 C CA . LEU A 1 180 ? -3.603 -11.560 -2.983 1.00 97.81 180 LEU A CA 1
ATOM 1356 C C . LEU A 1 180 ? -2.407 -12.203 -3.702 1.00 97.81 180 LEU A C 1
ATOM 1358 O O . LEU A 1 180 ? -2.430 -13.415 -3.940 1.00 97.81 180 LEU A O 1
ATOM 1362 N N . PRO A 1 181 ? -1.376 -11.418 -4.063 1.00 97.25 181 PRO A N 1
ATOM 1363 C CA . PRO A 1 181 ? -0.094 -11.947 -4.493 1.00 97.25 181 PRO A CA 1
ATOM 1364 C C . PRO A 1 181 ? 0.707 -12.460 -3.298 1.00 97.25 181 PRO A C 1
ATOM 1366 O O . PRO A 1 181 ? 0.780 -11.810 -2.261 1.00 97.25 181 PRO A O 1
ATOM 1369 N N . MET A 1 182 ? 1.307 -13.631 -3.464 1.00 95.50 182 MET A N 1
ATOM 1370 C CA . MET A 1 182 ? 2.086 -14.323 -2.443 1.00 95.50 182 MET A CA 1
ATOM 1371 C C . MET A 1 182 ? 3.362 -14.895 -3.061 1.00 95.50 182 MET A C 1
ATOM 1373 O O . MET A 1 182 ? 3.343 -15.320 -4.222 1.00 95.50 182 MET A O 1
ATOM 1377 N N . ASP A 1 183 ? 4.439 -14.972 -2.276 1.00 93.25 183 ASP A N 1
ATOM 1378 C CA . ASP A 1 183 ? 5.700 -15.630 -2.665 1.00 93.25 183 ASP A CA 1
ATOM 1379 C C . ASP A 1 183 ? 6.224 -15.136 -4.032 1.00 93.25 183 ASP A C 1
ATOM 1381 O O . ASP A 1 183 ? 6.487 -15.909 -4.960 1.00 93.25 183 ASP A O 1
ATOM 1385 N N . CYS A 1 184 ? 6.298 -13.810 -4.176 1.00 93.50 184 CYS A N 1
ATOM 1386 C CA . CYS A 1 184 ? 6.786 -13.154 -5.382 1.00 93.50 184 CYS A CA 1
ATOM 1387 C C . CYS A 1 184 ? 8.307 -13.298 -5.494 1.00 93.50 184 CYS A C 1
ATOM 1389 O O . CYS A 1 184 ? 9.056 -12.732 -4.700 1.00 93.50 184 CYS A O 1
ATOM 1391 N N . LYS A 1 185 ? 8.783 -14.041 -6.497 1.00 92.69 185 LYS A N 1
ATOM 1392 C CA . LYS A 1 185 ? 10.198 -14.415 -6.612 1.00 92.69 185 LYS A CA 1
ATOM 1393 C C . LYS A 1 185 ? 10.695 -14.521 -8.044 1.00 92.69 185 LYS A C 1
ATOM 1395 O O . LYS A 1 185 ? 9.938 -14.805 -8.976 1.00 92.69 185 LYS A O 1
ATOM 1400 N N . ALA A 1 186 ? 12.006 -14.352 -8.193 1.00 92.94 186 ALA A N 1
ATOM 1401 C CA . ALA A 1 186 ? 12.709 -14.714 -9.412 1.00 92.94 186 ALA A CA 1
ATOM 1402 C C . ALA A 1 186 ? 12.635 -16.231 -9.630 1.00 92.94 186 ALA A C 1
ATOM 1404 O O . ALA A 1 186 ? 12.663 -17.024 -8.685 1.00 92.94 186 ALA A O 1
ATOM 1405 N N . LEU A 1 187 ? 12.554 -16.628 -10.892 1.00 90.44 187 LEU A N 1
ATOM 1406 C CA . LEU A 1 187 ? 12.706 -18.012 -11.307 1.00 90.44 187 LEU A CA 1
ATOM 1407 C C . LEU A 1 187 ? 14.124 -18.220 -11.834 1.00 90.44 187 LEU A C 1
ATOM 1409 O O . LEU A 1 187 ? 14.790 -17.279 -12.254 1.00 90.44 187 LEU A O 1
ATOM 1413 N N . SER A 1 188 ? 14.597 -19.463 -11.827 1.00 81.19 188 SER A N 1
ATOM 1414 C CA . SER A 1 188 ? 15.847 -19.792 -12.509 1.00 81.19 188 SER A CA 1
ATOM 1415 C C . SER A 1 188 ? 15.686 -19.592 -14.016 1.00 81.19 188 SER A C 1
ATOM 1417 O O . SER A 1 188 ? 14.741 -20.133 -14.602 1.00 81.19 188 SER A O 1
ATOM 1419 N N . ASP A 1 189 ? 16.650 -18.926 -14.647 1.00 64.12 189 ASP A N 1
ATOM 1420 C CA . ASP A 1 189 ? 16.832 -18.905 -16.099 1.00 64.12 189 ASP A CA 1
ATOM 1421 C C . ASP A 1 189 ? 17.246 -20.291 -16.628 1.00 64.12 189 ASP A C 1
ATOM 1423 O O . ASP A 1 189 ? 18.355 -20.497 -17.109 1.00 64.12 189 ASP A O 1
ATOM 1427 N N . ASN A 1 190 ? 16.350 -21.278 -16.587 1.00 48.66 190 ASN A N 1
ATOM 1428 C CA . ASN A 1 190 ? 16.526 -22.527 -17.338 1.00 48.66 190 ASN A CA 1
ATOM 1429 C C . ASN A 1 190 ? 16.094 -22.334 -18.804 1.00 48.66 190 ASN A C 1
ATOM 1431 O O . ASN A 1 190 ? 15.365 -23.142 -19.379 1.00 48.66 190 ASN A O 1
ATOM 1435 N N . LEU A 1 191 ? 16.556 -21.251 -19.439 1.00 49.47 191 LEU A N 1
ATOM 1436 C CA . LEU A 1 191 ? 16.476 -21.046 -20.888 1.00 49.47 191 LEU A CA 1
ATOM 1437 C C . LEU A 1 191 ? 17.563 -21.864 -21.606 1.00 49.47 191 LEU A C 1
ATOM 1439 O O . LEU A 1 191 ? 18.310 -21.344 -22.428 1.00 49.47 191 LEU A O 1
ATOM 1443 N N . THR A 1 192 ? 17.662 -23.160 -21.302 1.00 42.72 192 THR A N 1
ATOM 1444 C CA . THR A 1 192 ? 18.545 -24.081 -22.034 1.00 42.72 192 THR A CA 1
ATOM 1445 C C . THR A 1 192 ? 17.827 -24.859 -23.141 1.00 42.72 192 THR A C 1
ATOM 1447 O O . THR A 1 192 ? 18.514 -25.367 -24.011 1.00 42.72 192 THR A O 1
ATOM 1450 N N . ASP A 1 193 ? 16.484 -24.879 -23.215 1.00 39.50 193 ASP A N 1
ATOM 1451 C CA . ASP A 1 193 ? 15.767 -25.762 -24.168 1.00 39.50 193 ASP A CA 1
ATOM 1452 C C . ASP A 1 193 ? 14.611 -25.127 -24.965 1.00 39.50 193 ASP A C 1
ATOM 1454 O O . ASP A 1 193 ? 13.798 -25.824 -25.573 1.00 39.50 193 ASP A O 1
ATOM 1458 N N . ARG A 1 194 ? 14.530 -23.795 -25.052 1.00 41.62 194 ARG A N 1
ATOM 1459 C CA . ARG A 1 194 ? 13.671 -23.140 -26.061 1.00 41.62 194 ARG A CA 1
ATOM 1460 C C . ARG A 1 194 ? 14.494 -22.271 -26.994 1.00 41.62 194 ARG A C 1
ATOM 1462 O O . ARG A 1 194 ? 14.305 -21.065 -27.097 1.00 41.62 194 ARG A O 1
ATOM 1469 N N . LEU A 1 195 ? 15.408 -22.944 -27.689 1.00 36.41 195 LEU A N 1
ATOM 1470 C CA . LEU A 1 195 ? 15.968 -22.480 -28.949 1.00 36.41 195 LEU A CA 1
ATOM 1471 C C . LEU A 1 195 ? 14.814 -22.177 -29.919 1.00 36.41 195 LEU A C 1
ATOM 1473 O O . LEU A 1 195 ? 14.279 -23.073 -30.567 1.00 36.41 195 LEU A O 1
ATOM 1477 N N . PHE A 1 196 ? 14.460 -20.902 -30.064 1.00 38.53 196 PHE A N 1
ATOM 1478 C CA . PHE A 1 196 ? 14.181 -20.409 -31.406 1.00 38.53 196 PHE A CA 1
ATOM 1479 C C . PHE A 1 196 ? 15.538 -20.364 -32.126 1.00 38.53 196 PHE A C 1
ATOM 1481 O O . PHE A 1 196 ? 16.499 -19.823 -31.568 1.00 38.53 196 PHE A O 1
ATOM 1488 N N . PRO A 1 197 ? 15.686 -20.999 -33.301 1.00 37.31 197 PRO A N 1
ATOM 1489 C CA . PRO A 1 197 ? 16.973 -21.085 -33.968 1.00 37.31 197 PRO A CA 1
ATOM 1490 C C . PRO A 1 197 ? 17.389 -19.689 -34.432 1.00 37.31 197 PRO A C 1
ATOM 1492 O O . PRO A 1 197 ? 16.828 -19.137 -35.374 1.00 37.31 197 PRO A O 1
ATOM 1495 N N . GLY A 1 198 ? 18.394 -19.143 -33.753 1.00 44.16 198 GLY A N 1
ATOM 1496 C CA . GLY A 1 198 ? 19.054 -17.898 -34.115 1.00 44.16 198 GLY A CA 1
ATOM 1497 C C . GLY A 1 198 ? 18.716 -16.763 -33.163 1.00 44.16 198 GLY A C 1
ATOM 1498 O O . GLY A 1 198 ? 17.717 -16.086 -33.354 1.00 44.16 198 GLY A O 1
ATOM 1499 N N . GLN A 1 199 ? 19.577 -16.557 -32.167 1.00 38.06 199 GLN A N 1
ATOM 1500 C CA . GLN A 1 199 ? 20.278 -15.297 -31.864 1.00 38.06 199 GLN A CA 1
ATOM 1501 C C . GLN A 1 199 ? 21.118 -15.547 -30.598 1.00 38.06 199 GLN A C 1
ATOM 1503 O O . GLN A 1 199 ? 20.607 -15.602 -29.484 1.00 38.06 199 GLN A O 1
ATOM 1508 N N . GLN A 1 200 ? 22.419 -15.786 -30.785 1.00 35.47 200 GLN A N 1
ATOM 1509 C CA . GLN A 1 200 ? 23.398 -15.822 -29.695 1.00 35.47 200 GLN A CA 1
ATOM 1510 C C . GLN A 1 200 ? 23.588 -14.397 -29.164 1.00 35.47 200 GLN A C 1
ATOM 1512 O O . GLN A 1 200 ? 23.985 -13.515 -29.922 1.00 35.47 200 GLN A O 1
ATOM 1517 N N . SER A 1 201 ? 23.327 -14.181 -27.873 1.00 37.53 201 SER A N 1
ATOM 1518 C CA . SER A 1 201 ? 23.711 -12.953 -27.173 1.00 37.53 201 SER A CA 1
ATOM 1519 C C . SER A 1 201 ? 25.116 -13.114 -26.596 1.00 37.53 201 SER A C 1
ATOM 1521 O O . SER A 1 201 ? 25.379 -14.001 -25.784 1.00 37.53 201 SER A O 1
ATOM 1523 N N . THR A 1 202 ? 26.029 -12.260 -27.046 1.00 45.47 202 THR A N 1
ATOM 1524 C CA . THR A 1 202 ? 27.349 -12.040 -26.455 1.00 45.47 202 THR A CA 1
ATOM 1525 C C . THR A 1 202 ? 27.244 -10.978 -25.360 1.00 45.47 202 THR A C 1
ATOM 1527 O O . THR A 1 202 ? 26.954 -9.823 -25.668 1.00 45.47 202 THR A O 1
ATOM 1530 N N . HIS A 1 203 ? 27.563 -11.327 -24.113 1.00 32.62 203 HIS A N 1
ATOM 1531 C CA . HIS A 1 203 ? 27.872 -10.355 -23.057 1.00 32.62 203 HIS A CA 1
ATOM 1532 C C . HIS A 1 203 ? 29.369 -10.400 -22.716 1.00 32.62 203 HIS A C 1
ATOM 1534 O O . HIS A 1 203 ? 29.899 -11.494 -22.502 1.00 32.62 203 HIS A O 1
ATOM 1540 N N . PRO A 1 204 ? 30.064 -9.252 -22.618 1.00 41.66 204 PRO A N 1
ATOM 1541 C CA . PRO A 1 204 ? 31.289 -9.141 -21.847 1.00 41.66 204 PRO A CA 1
ATOM 1542 C C . PRO A 1 204 ? 31.004 -8.687 -20.405 1.00 41.66 204 PRO A C 1
ATOM 1544 O O . PRO A 1 204 ? 29.956 -8.118 -20.108 1.00 41.66 204 PRO A O 1
ATOM 1547 N N . LYS A 1 205 ? 31.972 -9.036 -19.557 1.00 40.03 205 LYS A N 1
ATOM 1548 C CA . LYS A 1 205 ? 32.033 -8.961 -18.091 1.00 40.03 205 LYS A CA 1
ATOM 1549 C C . LYS A 1 205 ? 31.915 -7.561 -17.504 1.00 40.03 205 LYS A C 1
ATOM 1551 O O . LYS A 1 205 ? 32.403 -6.617 -18.162 1.00 40.03 205 LYS A O 1
#

Mean predicted aligned error: 6.67 Å

Solvent-accessible surface area (backbone atoms only — not comparable to full-atom values): 11445 Å² total; per-residue (Å²): 106,69,49,67,31,88,44,75,39,46,40,59,57,55,12,61,77,67,71,47,13,32,32,46,33,26,16,57,29,37,16,49,47,61,85,58,55,45,50,55,75,36,69,42,46,51,60,82,84,66,97,74,63,41,69,57,87,52,58,76,65,74,45,90,80,49,80,38,60,44,35,45,33,53,68,54,51,38,56,37,46,82,82,31,21,56,43,48,46,20,20,39,25,53,51,20,29,46,66,37,38,30,64,70,66,74,49,63,77,92,51,29,80,45,72,45,68,58,73,41,82,44,66,43,46,58,43,80,61,36,38,48,50,77,43,84,38,78,48,44,65,35,31,33,41,52,50,13,68,75,34,51,39,38,41,36,38,41,39,40,60,38,66,87,64,53,60,43,84,53,60,91,82,39,48,54,75,41,52,37,57,27,65,41,34,76,51,82,86,75,79,80,80,74,79,66,92,83,80,88,83,87,80,85,136